Protein AF-A0AAW1S0Z0-F1 (afdb_monomer_lite)

Organism: NCBI:txid381761

Secondary structure (DSSP, 8-state):
-PPPHHHHHHHHHHHHTTT-HHHHHHHHHHTGGGGSS-SHHHHHHHHHHHHHHHHHHHHHHHHHHHHHHHSS-TT--S---GGGHHHHHTTGGGS-BPPEE-GGG-EE--HHHHHHHHHHHHHHH-S--SPPP-B-TTSSB-HHHHHHHHHHHTTTT--HHHHHHHHHHHHHHS-GGGBSS---

Foldseek 3Di:
DDDPPLLVVLLVQCVVCLPPLVSNVVSLVSNVVCCPPDDDSNVSSVVSVVSSVVVVVVVVVVVVVVVVVLQWFPLADPFFALVCQVVVVVPLVVAQFDWDADPPRDIEQDLLSLLLLLLNCCLPPNADPDDQDAADPVGDGDPHSNSNSVNNNVCHPPDNRVSSRVSRNSSRGGGCVRHPGDPD

InterPro domains:
  IPR000582 Acyl-CoA-binding protein, ACBP [PF00887] (84-169)
  IPR000582 Acyl-CoA-binding protein, ACBP [PS51228] (88-180)
  IPR014352 FERM/acyl-CoA-binding protein superfamily [G3DSA:1.20.80.10] (78-180)
  IPR035984 Acyl-CoA binding protein superfamily [SSF47027] (94-176)

Structure (mmCIF, N/CA/C/O backbone):
data_AF-A0AAW1S0Z0-F1
#
_entry.id   AF-A0AAW1S0Z0-F1
#
loop_
_atom_site.group_PDB
_atom_site.id
_atom_site.type_symbol
_atom_site.label_atom_id
_atom_site.label_alt_id
_atom_site.label_comp_id
_atom_site.label_asym_id
_atom_site.label_entity_id
_atom_site.label_seq_id
_atom_site.pdbx_PDB_ins_code
_atom_site.Cartn_x
_atom_site.Cartn_y
_atom_site.Cartn_z
_atom_site.occupancy
_atom_site.B_iso_or_equiv
_atom_site.auth_seq_id
_atom_site.auth_comp_id
_atom_site.auth_asym_id
_atom_site.auth_atom_id
_atom_site.pdbx_PDB_model_num
ATOM 1 N N . MET A 1 1 ? -41.381 -5.799 48.503 1.00 41.88 1 MET A N 1
ATOM 2 C CA . MET A 1 1 ? -39.917 -5.608 48.504 1.00 41.88 1 MET A CA 1
ATOM 3 C C . MET A 1 1 ? -39.630 -4.356 47.705 1.00 41.88 1 MET A C 1
ATOM 5 O O . MET A 1 1 ? -39.860 -4.351 46.504 1.00 41.88 1 MET A O 1
ATOM 9 N N . THR A 1 2 ? -39.272 -3.274 48.388 1.00 51.31 2 THR A N 1
ATOM 10 C CA . THR A 1 2 ? -38.865 -2.010 47.772 1.00 51.31 2 THR A CA 1
ATOM 11 C C . THR A 1 2 ? -37.535 -2.222 47.055 1.00 51.31 2 THR A C 1
ATOM 13 O O . THR A 1 2 ? -36.616 -2.831 47.601 1.00 51.31 2 THR A O 1
ATOM 16 N N . VAL A 1 3 ? -37.455 -1.794 45.798 1.00 54.59 3 VAL A N 1
ATOM 17 C CA . VAL A 1 3 ? -36.190 -1.782 45.057 1.00 54.59 3 VAL A CA 1
ATOM 18 C C . VAL A 1 3 ? -35.288 -0.741 45.736 1.00 54.59 3 VAL A C 1
ATOM 20 O O . VAL A 1 3 ? -35.793 0.343 46.025 1.00 54.59 3 VAL A O 1
ATOM 23 N N . PRO A 1 4 ? -34.005 -1.035 46.021 1.00 64.88 4 PRO A N 1
ATOM 24 C CA . PRO A 1 4 ? -33.095 -0.035 46.571 1.00 64.88 4 PRO A CA 1
ATOM 25 C C . PRO A 1 4 ? -33.030 1.172 45.628 1.00 64.88 4 PRO A C 1
ATOM 27 O O . PRO A 1 4 ? -32.874 0.992 44.418 1.00 64.88 4 PRO A O 1
ATOM 30 N N . GLU A 1 5 ? -33.163 2.380 46.171 1.00 68.69 5 GLU A N 1
ATOM 31 C CA . GLU A 1 5 ? -33.132 3.653 45.430 1.00 68.69 5 GLU A CA 1
ATOM 32 C C . GLU A 1 5 ? -31.852 3.772 44.576 1.00 68.69 5 GLU A C 1
ATOM 34 O O . GLU A 1 5 ? -31.900 4.154 43.405 1.00 68.69 5 GLU A O 1
ATOM 39 N N . ASP A 1 6 ? -30.741 3.242 45.100 1.00 74.31 6 ASP A N 1
ATOM 40 C CA . ASP A 1 6 ? -29.441 3.128 44.428 1.00 74.31 6 ASP A CA 1
ATOM 41 C C . ASP A 1 6 ? -29.486 2.302 43.131 1.00 74.31 6 ASP A C 1
ATOM 43 O O . ASP A 1 6 ? -28.798 2.604 42.153 1.00 74.31 6 ASP A O 1
ATOM 47 N N . ALA A 1 7 ? -30.323 1.260 43.079 1.00 76.12 7 ALA A N 1
ATOM 48 C CA . ALA A 1 7 ? -30.456 0.411 41.899 1.00 76.12 7 ALA A CA 1
ATOM 49 C C . ALA A 1 7 ? -31.250 1.104 40.780 1.00 76.12 7 ALA A C 1
ATOM 51 O O . ALA A 1 7 ? -30.985 0.873 39.599 1.00 76.12 7 ALA A O 1
ATOM 52 N N . GLN A 1 8 ? -32.216 1.955 41.139 1.00 78.69 8 GLN A N 1
ATOM 53 C CA . GLN A 1 8 ? -32.978 2.753 40.177 1.00 78.69 8 GLN A CA 1
ATOM 54 C C . GLN A 1 8 ? -32.136 3.908 39.627 1.00 78.69 8 GLN A C 1
ATOM 56 O O . GLN A 1 8 ? -32.133 4.122 38.414 1.00 78.69 8 GLN A O 1
ATOM 61 N N . ALA A 1 9 ? -31.364 4.582 40.484 1.00 81.69 9 ALA A N 1
ATOM 62 C CA . ALA A 1 9 ? -30.433 5.634 40.083 1.00 81.69 9 ALA A CA 1
ATOM 63 C C . ALA A 1 9 ? -29.353 5.113 39.114 1.00 81.69 9 ALA A C 1
ATOM 65 O O . ALA A 1 9 ? -29.101 5.724 38.076 1.00 81.69 9 ALA A O 1
ATOM 66 N N . ALA A 1 10 ? -28.783 3.933 39.387 1.00 80.50 10 ALA A N 1
ATOM 67 C CA . ALA A 1 10 ? -27.800 3.302 38.503 1.00 80.50 10 ALA A CA 1
ATOM 68 C C . ALA A 1 10 ? -28.378 2.961 37.116 1.00 80.50 10 ALA A C 1
ATOM 70 O O . ALA A 1 10 ? -27.729 3.167 36.089 1.00 80.50 10 ALA A O 1
ATOM 71 N N . VAL A 1 11 ? -29.622 2.476 37.063 1.00 82.31 11 VAL A N 1
ATOM 72 C CA . VAL A 1 11 ? -30.322 2.212 35.797 1.00 82.31 11 VAL A CA 1
ATOM 73 C C . VAL A 1 11 ? -30.646 3.511 35.050 1.00 82.31 11 VAL A C 1
ATOM 75 O O . VAL A 1 11 ? -30.524 3.541 33.827 1.00 82.31 11 VAL A O 1
ATOM 78 N N . ALA A 1 12 ? -31.027 4.581 35.752 1.00 84.38 12 ALA A N 1
ATOM 79 C CA . ALA A 1 12 ? -31.283 5.886 35.142 1.00 84.38 12 ALA A CA 1
ATOM 80 C C . ALA A 1 12 ? -30.019 6.462 34.479 1.00 84.38 12 ALA A C 1
ATOM 82 O O . ALA A 1 12 ? -30.081 6.868 33.319 1.00 84.38 12 ALA A O 1
ATOM 83 N N . GLY A 1 13 ? -28.861 6.377 35.146 1.00 82.62 13 GLY A N 1
ATOM 84 C CA . GLY A 1 13 ? -27.578 6.816 34.582 1.00 82.62 13 GLY A CA 1
ATOM 85 C C . GLY A 1 13 ? -27.173 6.055 33.311 1.00 82.62 13 GLY A C 1
ATOM 86 O O . GLY A 1 13 ? -26.652 6.645 32.368 1.00 82.62 13 GLY A O 1
ATOM 87 N N . ILE A 1 14 ? -27.485 4.756 33.224 1.00 84.94 14 ILE A N 1
ATOM 88 C CA . ILE A 1 14 ? -27.288 3.958 32.000 1.00 84.94 14 ILE A CA 1
ATOM 89 C C . ILE A 1 14 ? -28.170 4.457 30.841 1.00 84.94 14 ILE A C 1
ATOM 91 O O . ILE A 1 14 ? -27.746 4.448 29.683 1.00 84.94 14 ILE A O 1
ATOM 95 N N . VAL A 1 15 ? -29.418 4.836 31.132 1.00 83.75 15 VAL A N 1
ATOM 96 C CA . VAL A 1 15 ? -30.370 5.326 30.122 1.00 83.75 15 VAL A CA 1
ATOM 97 C C . VAL A 1 15 ? -29.962 6.712 29.619 1.00 83.75 15 VAL A C 1
ATOM 99 O O . VAL A 1 15 ? -30.027 6.967 28.415 1.00 83.75 15 VAL A O 1
ATOM 102 N N . GLU A 1 16 ? -29.488 7.577 30.513 1.00 84.75 16 GLU A N 1
ATOM 103 C CA . GLU A 1 16 ? -29.012 8.922 30.182 1.00 84.75 16 GLU A CA 1
ATOM 104 C C . GLU A 1 16 ? -27.736 8.887 29.326 1.00 84.75 16 GLU A C 1
ATOM 106 O O . GLU A 1 16 ? -27.661 9.547 28.292 1.00 84.75 16 GLU A O 1
ATOM 111 N N . ALA A 1 17 ? -26.788 8.009 29.661 1.00 83.56 17 ALA A N 1
ATOM 112 C CA . ALA A 1 17 ? -25.536 7.829 28.924 1.00 83.56 17 ALA A CA 1
ATOM 113 C C . ALA A 1 17 ? -25.687 7.085 27.579 1.00 83.56 17 ALA A C 1
ATOM 115 O O . ALA A 1 17 ? -24.709 6.757 26.914 1.00 83.56 17 ALA A O 1
ATOM 116 N N . SER A 1 18 ? -26.909 6.757 27.153 1.00 72.00 18 SER A N 1
ATOM 117 C CA . SER A 1 18 ? -27.140 5.688 26.175 1.00 72.00 18 SER A CA 1
ATOM 118 C C . SER A 1 18 ? -26.644 5.942 24.741 1.00 72.00 18 SER A C 1
ATOM 120 O O . SER A 1 18 ? -26.695 5.006 23.936 1.00 72.00 18 SER A O 1
ATOM 122 N N . ASN A 1 19 ? -26.182 7.151 24.413 1.00 74.44 19 ASN A N 1
ATOM 123 C CA . ASN A 1 19 ? -25.731 7.538 23.070 1.00 74.44 19 ASN A CA 1
ATOM 124 C C . ASN A 1 19 ? -24.227 7.825 22.967 1.00 74.44 19 ASN A C 1
ATOM 126 O O . ASN A 1 19 ? -23.736 7.983 21.853 1.00 74.44 19 ASN A O 1
ATOM 130 N N . ASP A 1 20 ? -23.509 7.873 24.086 1.00 85.94 20 ASP A N 1
ATOM 131 C CA . ASP A 1 20 ? -22.077 8.151 24.113 1.00 85.94 20 ASP A CA 1
ATOM 132 C C . ASP A 1 20 ? -21.322 6.947 24.696 1.00 85.94 20 ASP A C 1
ATOM 134 O O . ASP A 1 20 ? -21.676 6.403 25.741 1.00 85.94 20 ASP A O 1
ATOM 138 N N . THR A 1 21 ? -20.323 6.450 23.966 1.00 87.62 21 THR A N 1
ATOM 139 C CA . THR A 1 21 ? -19.682 5.163 24.274 1.00 87.62 21 THR A CA 1
ATOM 140 C C . THR A 1 21 ? -18.815 5.214 25.526 1.00 87.62 21 THR A C 1
ATOM 142 O O . THR A 1 21 ? -18.687 4.192 26.210 1.00 87.62 21 THR A O 1
ATOM 145 N N . GLU A 1 22 ? -18.254 6.377 25.852 1.00 87.06 22 GLU A N 1
ATOM 146 C CA . GLU A 1 22 ? -17.416 6.584 27.034 1.00 87.06 22 GLU A CA 1
ATOM 147 C C . GLU A 1 22 ? -18.263 6.695 28.304 1.00 87.06 22 GLU A C 1
ATOM 149 O O . GLU A 1 22 ? -18.053 5.944 29.262 1.00 87.06 22 GLU A O 1
ATOM 154 N N . THR A 1 23 ? -19.283 7.551 28.292 1.00 88.19 23 THR A N 1
ATOM 155 C CA . THR A 1 23 ? -20.223 7.713 29.408 1.00 88.19 23 THR A CA 1
ATOM 156 C C . THR A 1 23 ? -21.040 6.443 29.649 1.00 88.19 23 THR A C 1
ATOM 158 O O . THR A 1 23 ? -21.240 6.063 30.804 1.00 88.19 23 THR A O 1
ATOM 161 N N . LEU A 1 24 ? -21.440 5.711 28.597 1.00 88.06 24 LEU A N 1
ATOM 162 C CA . LEU A 1 24 ? -22.143 4.432 28.739 1.00 88.06 24 LEU A CA 1
ATOM 163 C C . LEU A 1 24 ? -21.248 3.361 29.371 1.00 88.06 24 LEU A C 1
ATOM 165 O O . LEU A 1 24 ? -21.722 2.567 30.182 1.00 88.06 24 LEU A O 1
ATOM 169 N N . ALA A 1 25 ? -19.958 3.328 29.023 1.00 90.06 25 ALA A N 1
ATOM 170 C CA . ALA A 1 25 ? -19.005 2.417 29.652 1.00 90.06 25 ALA A CA 1
ATOM 171 C C . ALA A 1 25 ? -18.819 2.739 31.142 1.00 90.06 25 ALA A C 1
ATOM 173 O O . ALA A 1 25 ? -18.896 1.829 31.966 1.00 90.06 25 ALA A O 1
ATOM 174 N N . ALA A 1 26 ? -18.658 4.018 31.493 1.00 88.81 26 ALA A N 1
ATOM 175 C CA . ALA A 1 26 ? -18.537 4.455 32.883 1.00 88.81 26 ALA A CA 1
ATOM 176 C C . ALA A 1 26 ? -19.800 4.137 33.709 1.00 88.81 26 ALA A C 1
ATOM 178 O O . ALA A 1 26 ? -19.696 3.614 34.818 1.00 88.81 26 ALA A O 1
ATOM 179 N N . ALA A 1 27 ? -20.992 4.372 33.150 1.00 88.56 27 ALA A N 1
ATOM 180 C CA . ALA A 1 27 ? -22.265 4.053 33.798 1.00 88.56 27 ALA A CA 1
ATOM 181 C C . ALA A 1 27 ? -22.464 2.538 34.003 1.00 88.56 27 ALA A C 1
ATOM 183 O O . ALA A 1 27 ? -22.986 2.114 35.033 1.00 88.56 27 ALA A O 1
ATOM 184 N N . ILE A 1 28 ? -22.020 1.704 33.054 1.00 88.94 28 ILE A N 1
ATOM 185 C CA . ILE A 1 28 ? -22.067 0.236 33.175 1.00 88.94 28 ILE A CA 1
ATOM 186 C C . ILE A 1 28 ? -21.124 -0.271 34.272 1.00 88.94 28 ILE A C 1
ATOM 188 O O . ILE A 1 28 ? -21.500 -1.187 35.005 1.00 88.94 28 ILE A O 1
ATOM 192 N N . GLU A 1 29 ? -19.926 0.302 34.394 1.00 89.50 29 GLU A N 1
ATOM 193 C CA . GLU A 1 29 ? -18.977 -0.052 35.458 1.00 89.50 29 GLU A CA 1
ATOM 194 C C . GLU A 1 29 ? -19.509 0.351 36.838 1.00 89.50 29 GLU A C 1
ATOM 196 O O . GLU A 1 29 ? -19.532 -0.472 37.759 1.00 89.50 29 GLU A O 1
ATOM 201 N N . ALA A 1 30 ? -20.044 1.570 36.962 1.00 86.88 30 ALA A N 1
ATOM 202 C CA . ALA A 1 30 ? -20.684 2.047 38.188 1.00 86.88 30 ALA A CA 1
ATOM 203 C C . ALA A 1 30 ? -21.887 1.178 38.602 1.00 86.88 30 ALA A C 1
ATOM 205 O O . ALA A 1 30 ? -22.140 0.991 39.788 1.00 86.88 30 ALA A O 1
ATOM 206 N N . ALA A 1 31 ? -22.602 0.599 37.633 1.00 87.19 31 ALA A N 1
ATOM 207 C CA . ALA A 1 31 ? -23.766 -0.258 37.847 1.00 87.19 31 ALA A CA 1
ATOM 208 C C . ALA A 1 31 ? -23.444 -1.767 37.932 1.00 87.19 31 ALA A C 1
ATOM 210 O O . ALA A 1 31 ? -24.362 -2.590 37.985 1.00 87.19 31 ALA A O 1
ATOM 211 N N . SER A 1 32 ? -22.166 -2.161 37.948 1.00 87.12 32 SER A N 1
ATOM 212 C CA . SER A 1 32 ? -21.730 -3.570 37.959 1.00 87.12 32 SER A CA 1
ATOM 213 C C . SER A 1 32 ? -22.277 -4.383 39.142 1.00 87.12 32 SER A C 1
ATOM 215 O O . SER A 1 32 ? -22.542 -5.579 39.001 1.00 87.12 32 SER A O 1
ATOM 217 N N . PHE A 1 33 ? -22.550 -3.734 40.278 1.00 85.38 33 PHE A N 1
ATOM 218 C CA . PHE A 1 33 ? -23.166 -4.354 41.456 1.00 85.38 33 PHE A CA 1
ATOM 219 C C . PHE A 1 33 ? -24.552 -4.972 41.172 1.00 85.38 33 PHE A C 1
ATOM 221 O O . PHE A 1 33 ? -24.962 -5.908 41.863 1.00 85.38 33 PHE A O 1
ATOM 228 N N . LEU A 1 34 ? -25.254 -4.523 40.119 1.00 84.69 34 LEU A N 1
ATOM 229 C CA . LEU A 1 34 ? -26.549 -5.076 39.704 1.00 84.69 34 LEU A CA 1
ATOM 230 C C . LEU A 1 34 ? -26.458 -6.522 39.176 1.00 84.69 34 LEU A C 1
ATOM 232 O O . LEU A 1 34 ? -27.488 -7.181 39.010 1.00 84.69 34 LEU A O 1
ATOM 236 N N . ASP A 1 35 ? -25.257 -7.057 38.926 1.00 82.69 35 ASP A N 1
ATOM 237 C CA . ASP A 1 35 ? -25.077 -8.462 38.533 1.00 82.69 35 ASP A CA 1
ATOM 238 C C . ASP A 1 35 ? -25.463 -9.445 39.647 1.00 82.69 35 ASP A C 1
ATOM 240 O O . ASP A 1 35 ? -25.926 -10.554 39.349 1.00 82.69 35 ASP A O 1
ATOM 244 N N . ALA A 1 36 ? -25.304 -9.026 40.906 1.00 84.19 36 ALA A N 1
ATOM 245 C CA . ALA A 1 36 ? -25.640 -9.815 42.087 1.00 84.19 36 ALA A CA 1
ATOM 246 C C . ALA A 1 36 ? -27.134 -9.754 42.445 1.00 84.19 36 ALA A C 1
ATOM 248 O O . ALA A 1 36 ? -27.610 -10.596 43.203 1.00 84.19 36 ALA A O 1
ATOM 249 N N . THR A 1 37 ? -27.892 -8.801 41.889 1.00 78.81 37 THR A N 1
ATOM 250 C CA . THR A 1 37 ? -29.328 -8.635 42.158 1.00 78.81 37 THR A CA 1
ATOM 251 C C . THR A 1 37 ? -30.180 -9.329 41.088 1.00 78.81 37 THR A C 1
ATOM 253 O O . THR A 1 37 ? -30.188 -8.892 39.934 1.00 78.81 37 THR A O 1
ATOM 256 N N . PRO A 1 38 ? -30.925 -10.402 41.409 1.00 75.62 38 PRO A N 1
ATOM 257 C CA . PRO A 1 38 ? -31.866 -11.005 40.470 1.00 75.62 38 PRO A CA 1
ATOM 258 C C . PRO A 1 38 ? -33.005 -10.033 40.136 1.00 75.62 38 PRO A C 1
ATOM 260 O O . PRO A 1 38 ? -33.539 -9.376 41.025 1.00 75.62 38 PRO A O 1
ATOM 263 N N . GLY A 1 39 ? -33.405 -9.965 38.864 1.00 83.00 39 GLY A N 1
ATOM 264 C CA . GLY A 1 39 ? -34.573 -9.193 38.433 1.00 83.00 39 GLY A CA 1
ATOM 265 C C . GLY A 1 39 ? -34.316 -8.271 37.243 1.00 83.00 39 GLY A C 1
ATOM 266 O O . GLY A 1 39 ? -33.347 -8.424 36.496 1.00 83.00 39 GLY A O 1
ATOM 267 N N . GLU A 1 40 ? -35.222 -7.314 37.062 1.00 85.25 40 GLU A N 1
ATOM 268 C CA . GLU A 1 40 ? -35.289 -6.431 35.894 1.00 85.25 40 GLU A CA 1
ATOM 269 C C . GLU A 1 40 ? -34.051 -5.528 35.747 1.00 85.25 40 GLU A C 1
ATOM 271 O O . GLU A 1 40 ? -33.553 -5.326 34.640 1.00 85.25 40 GLU A O 1
ATOM 276 N N . ASN A 1 41 ? -33.472 -5.058 36.856 1.00 83.56 41 ASN A N 1
ATOM 277 C CA . ASN A 1 41 ? -32.283 -4.195 36.840 1.00 83.56 41 ASN A CA 1
ATOM 278 C C . ASN A 1 41 ? -31.052 -4.900 36.242 1.00 83.56 41 ASN A C 1
ATOM 280 O O . ASN A 1 41 ? -30.312 -4.310 35.456 1.00 83.56 41 ASN A O 1
ATOM 284 N N . ARG A 1 42 ? -30.881 -6.201 36.515 1.00 86.38 42 ARG A N 1
ATOM 285 C CA . ARG A 1 42 ? -29.831 -7.025 35.896 1.00 86.38 42 ARG A CA 1
ATOM 286 C C . ARG A 1 42 ? -30.048 -7.192 34.397 1.00 86.38 42 ARG A C 1
ATOM 288 O O . ARG A 1 42 ? -29.088 -7.198 33.626 1.00 86.38 42 ARG A O 1
ATOM 295 N N . GLN A 1 43 ? -31.301 -7.336 33.965 1.00 87.25 43 GLN A N 1
ATOM 296 C CA . GLN A 1 43 ? -31.626 -7.396 32.539 1.00 87.25 43 GLN A CA 1
ATOM 297 C C . GLN A 1 43 ? -31.293 -6.066 31.849 1.00 87.25 43 GLN A C 1
ATOM 299 O O . GLN A 1 43 ? -30.694 -6.087 30.774 1.00 87.25 43 GLN A O 1
ATOM 304 N N . LYS A 1 44 ? -31.570 -4.926 32.497 1.00 87.38 44 LYS A N 1
ATOM 305 C CA . LYS A 1 44 ? -31.207 -3.586 32.002 1.00 87.38 44 LYS A CA 1
ATOM 306 C C . LYS A 1 44 ? -29.688 -3.397 31.893 1.00 87.38 44 LYS A C 1
ATOM 308 O O . LYS A 1 44 ? -29.222 -2.956 30.845 1.00 87.38 44 LYS A O 1
ATOM 313 N N . LEU A 1 45 ? -28.903 -3.839 32.883 1.00 86.75 45 LEU A N 1
ATOM 314 C CA . LEU A 1 45 ? -27.431 -3.834 32.803 1.00 86.75 45 LEU A CA 1
ATOM 315 C C . LEU A 1 45 ? -26.907 -4.697 31.639 1.00 86.75 45 LEU A C 1
ATOM 317 O O . LEU A 1 45 ? -26.021 -4.286 30.887 1.00 86.75 45 LEU A O 1
ATOM 321 N N . ARG A 1 46 ? -27.464 -5.900 31.445 1.00 89.69 46 ARG A N 1
ATOM 322 C CA . ARG A 1 46 ? -27.085 -6.790 30.330 1.00 89.69 46 ARG A CA 1
ATOM 323 C C . ARG A 1 46 ? -27.440 -6.201 28.965 1.00 89.69 46 ARG A C 1
ATOM 325 O O . ARG A 1 46 ? -26.638 -6.292 28.031 1.00 89.69 46 ARG A O 1
ATOM 332 N N . ALA A 1 47 ? -28.614 -5.583 28.848 1.00 90.50 47 ALA A N 1
ATOM 333 C CA . ALA A 1 47 ? -29.026 -4.873 27.643 1.00 90.50 47 ALA A CA 1
ATOM 334 C C . ALA A 1 47 ? -28.076 -3.702 27.345 1.00 90.50 47 ALA A C 1
ATOM 336 O O . ALA A 1 47 ? -27.635 -3.550 26.206 1.00 90.50 47 ALA A O 1
ATOM 337 N N . ALA A 1 48 ? -27.669 -2.949 28.371 1.00 89.62 48 ALA A N 1
ATOM 338 C CA . ALA A 1 48 ? -26.701 -1.864 28.249 1.00 89.62 48 ALA A CA 1
ATOM 339 C C . ALA A 1 48 ? -25.322 -2.346 27.780 1.00 89.62 48 ALA A C 1
ATOM 341 O O . ALA A 1 48 ? -24.781 -1.801 26.822 1.00 89.62 48 ALA A O 1
ATOM 342 N N . ARG A 1 49 ? -24.784 -3.428 28.364 1.00 91.62 49 ARG A N 1
ATOM 343 C CA . ARG A 1 49 ? -23.534 -4.069 27.903 1.00 91.62 49 ARG A CA 1
ATOM 344 C C . ARG A 1 49 ? -23.616 -4.514 26.442 1.00 91.62 49 ARG A C 1
ATOM 346 O O . ARG A 1 49 ? -22.670 -4.330 25.679 1.00 91.62 49 ARG A O 1
ATOM 353 N N . THR A 1 50 ? -24.759 -5.067 26.037 1.00 92.44 50 THR A N 1
ATOM 354 C CA . THR A 1 50 ? -25.004 -5.470 24.643 1.00 92.44 50 THR A CA 1
ATOM 355 C C . THR A 1 50 ? -25.035 -4.256 23.713 1.00 92.44 50 THR A C 1
ATOM 357 O O . THR A 1 50 ? -24.401 -4.282 22.657 1.00 92.44 50 THR A O 1
ATOM 360 N N . LYS A 1 51 ? -25.702 -3.169 24.124 1.00 90.75 51 LYS A N 1
ATOM 361 C CA . LYS A 1 51 ? -25.730 -1.898 23.390 1.00 90.75 51 LYS A CA 1
ATOM 362 C C . LYS A 1 51 ? -24.326 -1.303 23.258 1.00 90.75 51 LYS A C 1
ATOM 364 O O . LYS A 1 51 ? -23.933 -0.981 22.144 1.00 90.75 51 LYS A O 1
ATOM 369 N N . LEU A 1 52 ? -23.543 -1.250 24.338 1.00 91.31 52 LEU A N 1
ATOM 370 C CA . LEU A 1 52 ? -22.155 -0.775 24.315 1.00 91.31 52 LEU A CA 1
ATOM 371 C C . LEU A 1 52 ? -21.295 -1.590 23.344 1.00 91.31 52 LEU A C 1
ATOM 373 O O . LEU A 1 52 ? -20.552 -1.020 22.550 1.00 91.31 52 LEU A O 1
ATOM 377 N N . ARG A 1 53 ? -21.413 -2.925 23.365 1.00 92.56 53 ARG A N 1
ATOM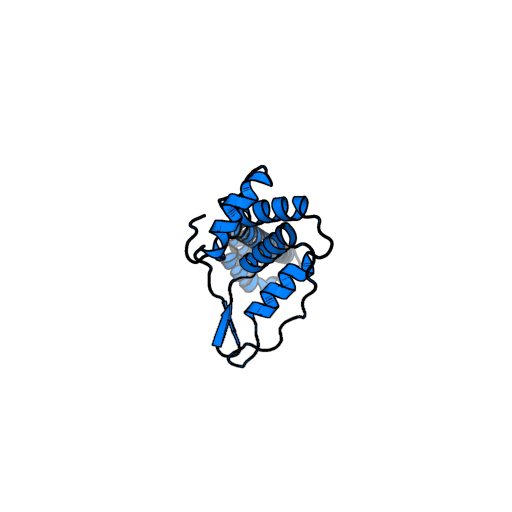 378 C CA . ARG A 1 53 ? -20.696 -3.794 22.421 1.00 92.56 53 ARG A CA 1
ATOM 379 C C . ARG A 1 53 ? -21.091 -3.500 20.972 1.00 92.56 53 ARG A C 1
ATOM 381 O O . ARG A 1 53 ? -20.214 -3.475 20.114 1.00 92.56 53 ARG A O 1
ATOM 388 N N . LYS A 1 54 ? -22.380 -3.276 20.700 1.00 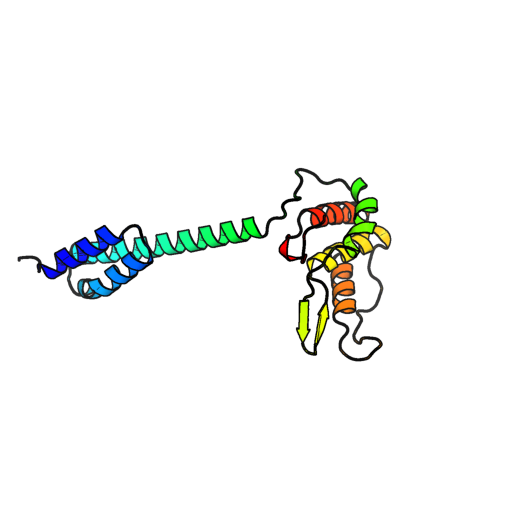93.12 54 LYS A N 1
ATOM 389 C CA . LYS A 1 54 ? -22.876 -2.932 19.361 1.00 93.12 54 LYS A CA 1
ATOM 390 C C . LYS A 1 54 ? -22.366 -1.563 18.905 1.00 93.12 54 LYS A C 1
ATOM 392 O O . LYS A 1 54 ? -21.828 -1.476 17.811 1.00 93.12 54 LYS A O 1
ATOM 397 N N . LEU A 1 55 ? -22.448 -0.540 19.756 1.00 90.81 55 LEU A N 1
ATOM 398 C CA . LEU A 1 55 ? -21.945 0.805 19.458 1.00 90.81 55 LEU A CA 1
ATOM 399 C C . LEU A 1 55 ? -20.435 0.802 19.199 1.00 90.81 55 LEU A C 1
ATOM 401 O O . LEU A 1 55 ? -19.997 1.324 18.183 1.00 90.81 55 LEU A 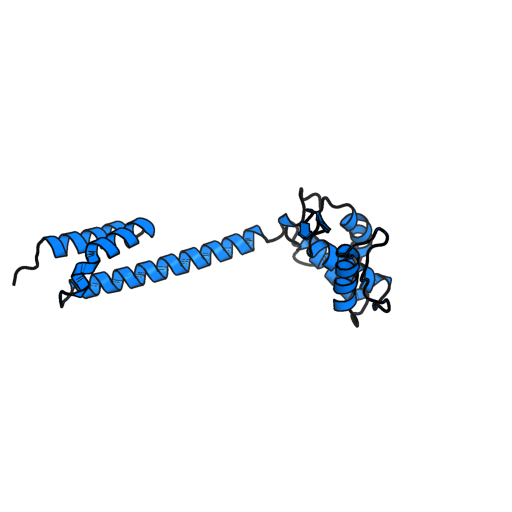O 1
ATOM 405 N N . LYS A 1 56 ? -19.643 0.122 20.039 1.00 91.38 56 LYS A N 1
ATOM 406 C CA . LYS A 1 56 ? -18.198 -0.037 19.807 1.00 91.38 56 LYS A CA 1
ATOM 407 C C . LYS A 1 56 ? -17.901 -0.797 18.512 1.00 91.38 56 LYS A C 1
ATOM 409 O O . LYS A 1 56 ? -16.971 -0.443 17.795 1.00 91.38 56 LYS A O 1
ATOM 414 N N . ALA A 1 57 ? -18.684 -1.827 18.181 1.00 91.75 57 ALA A N 1
ATOM 415 C CA . ALA A 1 57 ? -18.540 -2.536 16.910 1.00 91.75 57 ALA A CA 1
ATOM 416 C C . ALA A 1 57 ? -18.886 -1.640 15.705 1.00 91.75 57 ALA A C 1
ATOM 418 O O . ALA A 1 57 ? -18.181 -1.676 14.700 1.00 91.75 57 ALA A O 1
ATOM 419 N N . GLU A 1 58 ? -19.925 -0.809 15.810 1.00 90.38 58 GLU A N 1
ATOM 420 C CA . GLU A 1 58 ? -20.302 0.179 14.794 1.00 90.38 58 GLU A CA 1
ATOM 421 C C . GLU A 1 58 ? -19.258 1.295 14.650 1.00 90.38 58 GLU A C 1
ATOM 423 O O . GLU A 1 58 ? -18.960 1.693 13.529 1.00 90.38 58 GLU A O 1
ATOM 428 N N . GLU A 1 59 ? -18.657 1.778 15.740 1.00 88.38 59 GLU A N 1
ATOM 429 C CA . GLU A 1 59 ? -17.546 2.738 15.708 1.00 88.38 59 GLU A CA 1
ATOM 430 C C . GLU A 1 59 ? -16.302 2.145 15.049 1.00 88.38 59 GLU A C 1
ATOM 432 O O . GLU A 1 59 ? -15.695 2.789 14.196 1.00 88.38 59 GLU A O 1
ATOM 437 N N . VAL A 1 60 ? -15.942 0.902 15.386 1.00 89.25 60 VAL A N 1
ATOM 438 C CA . VAL A 1 60 ? -14.843 0.182 14.726 1.00 89.25 60 VAL A CA 1
ATOM 439 C C . VAL A 1 60 ? -15.136 0.012 13.236 1.00 89.25 60 VAL A C 1
ATOM 441 O O . VAL A 1 60 ? -14.263 0.284 12.413 1.00 89.25 60 VAL A O 1
ATOM 444 N N . ALA A 1 61 ? -16.365 -0.365 12.872 1.00 87.38 61 ALA A N 1
ATOM 445 C CA . ALA A 1 61 ? -16.779 -0.489 11.479 1.00 87.38 61 ALA A CA 1
ATOM 446 C C . ALA A 1 61 ? -16.732 0.861 10.744 1.00 87.38 61 ALA A C 1
ATOM 448 O O . ALA A 1 61 ? -16.165 0.939 9.657 1.00 87.38 61 ALA A O 1
ATOM 449 N N . LYS A 1 62 ? -17.248 1.942 11.343 1.00 86.56 62 LYS A N 1
ATOM 450 C CA . LYS A 1 62 ? -17.182 3.303 10.787 1.00 86.56 62 LYS A CA 1
ATOM 451 C C . LYS A 1 62 ? -15.742 3.777 10.632 1.00 86.56 62 LYS A C 1
ATOM 453 O O . LYS A 1 62 ? -15.397 4.304 9.582 1.00 86.56 62 LYS A O 1
ATOM 458 N N . LYS A 1 63 ? -14.884 3.548 11.628 1.00 82.88 63 LYS A N 1
ATOM 459 C CA . LYS A 1 63 ? -13.461 3.904 11.577 1.00 82.88 63 LYS A CA 1
ATOM 460 C C . LYS A 1 63 ? -12.728 3.128 10.485 1.00 82.88 63 LYS A C 1
ATOM 462 O O . LYS A 1 63 ? -11.935 3.723 9.764 1.00 82.88 63 LYS A O 1
ATOM 467 N N . ALA A 1 64 ? -13.022 1.839 10.316 1.00 79.12 64 ALA A N 1
ATOM 468 C CA . ALA A 1 64 ? -12.492 1.038 9.214 1.00 79.12 64 ALA A CA 1
ATOM 469 C C . ALA A 1 64 ? -12.975 1.555 7.846 1.00 79.12 64 ALA A C 1
ATOM 471 O O . ALA A 1 64 ? -12.181 1.672 6.916 1.00 79.12 64 ALA A O 1
ATOM 472 N N . LEU A 1 65 ? -14.251 1.936 7.737 1.00 78.19 65 LEU A N 1
ATOM 473 C CA . LEU A 1 65 ? -14.831 2.479 6.507 1.00 78.19 65 LEU A CA 1
ATOM 474 C C . LEU A 1 65 ? -14.221 3.845 6.152 1.00 78.19 65 LEU A C 1
ATOM 476 O O . LEU A 1 65 ? -13.801 4.057 5.016 1.00 78.19 65 LEU A O 1
ATOM 480 N N . MET A 1 66 ? -14.076 4.737 7.135 1.00 72.25 66 MET A N 1
ATOM 481 C CA . MET A 1 66 ? -13.403 6.029 6.972 1.00 72.25 66 MET A CA 1
ATOM 482 C C . MET A 1 66 ? -11.922 5.863 6.626 1.00 72.25 66 MET A C 1
ATOM 484 O O . MET A 1 66 ? -11.439 6.563 5.743 1.00 72.25 66 MET A O 1
ATOM 488 N N . ALA A 1 67 ? -11.214 4.914 7.248 1.00 68.38 67 ALA A N 1
ATOM 489 C CA . ALA A 1 67 ? -9.831 4.599 6.892 1.00 68.38 67 ALA A CA 1
ATOM 490 C C . ALA A 1 67 ? -9.719 4.101 5.440 1.00 68.38 67 ALA A C 1
ATOM 492 O O . ALA A 1 67 ? -8.868 4.580 4.696 1.00 68.38 67 ALA A O 1
ATOM 493 N N . SER A 1 68 ? -10.626 3.220 4.999 1.00 67.44 68 SER A N 1
ATOM 494 C CA . SER A 1 68 ? -10.652 2.737 3.610 1.00 67.44 68 SER A CA 1
ATOM 495 C C . SER A 1 68 ? -10.975 3.839 2.593 1.00 67.44 68 SER A C 1
ATOM 497 O O . SER A 1 68 ? -10.435 3.840 1.491 1.00 67.44 68 SER A O 1
ATOM 499 N N . SER A 1 69 ? -11.820 4.807 2.965 1.00 65.94 69 SER A N 1
ATOM 500 C CA . SER A 1 69 ? -12.141 5.962 2.125 1.00 65.94 69 SER A CA 1
ATOM 501 C C . SER A 1 69 ? -11.013 6.991 2.092 1.00 65.94 69 SER A C 1
ATOM 503 O O . SER A 1 69 ? -10.823 7.624 1.061 1.00 65.94 69 SER A O 1
ATOM 505 N N . ALA A 1 70 ? -10.286 7.179 3.196 1.00 67.69 70 ALA A N 1
ATOM 506 C CA . ALA A 1 70 ? -9.154 8.102 3.275 1.00 67.69 70 ALA A CA 1
ATOM 507 C C . ALA A 1 70 ? -7.932 7.592 2.496 1.00 67.69 70 ALA A C 1
ATOM 509 O O . ALA A 1 70 ? -7.144 8.385 1.988 1.00 67.69 70 ALA A O 1
ATOM 510 N N . ASP A 1 71 ? -7.794 6.270 2.375 1.00 74.62 71 ASP A N 1
ATOM 511 C CA . ASP A 1 71 ? -6.768 5.634 1.548 1.00 74.62 71 ASP A CA 1
ATOM 512 C C . ASP A 1 71 ? -7.150 5.573 0.060 1.00 74.62 71 ASP A C 1
ATOM 514 O O . ASP A 1 71 ? -6.299 5.300 -0.784 1.00 74.62 71 ASP A O 1
ATOM 518 N N . ARG A 1 72 ? -8.412 5.836 -0.293 1.00 81.06 72 ARG A N 1
ATOM 519 C CA . ARG A 1 72 ? -8.876 5.765 -1.677 1.00 81.06 72 ARG A CA 1
ATOM 520 C C . ARG A 1 72 ? -8.352 6.965 -2.473 1.00 81.06 72 ARG A C 1
ATOM 522 O O . ARG A 1 72 ? -8.545 8.111 -2.079 1.00 81.06 72 ARG A O 1
ATOM 529 N N . SER A 1 73 ? -7.687 6.700 -3.598 1.00 86.50 73 SER A N 1
ATOM 530 C CA . SER A 1 73 ? -7.122 7.754 -4.447 1.00 86.50 73 SER A CA 1
ATOM 531 C C . SER A 1 73 ? -8.195 8.722 -4.970 1.00 86.50 73 SER A C 1
ATOM 533 O O . SER A 1 73 ? -9.252 8.265 -5.418 1.00 86.50 73 SER A O 1
ATOM 535 N N . PRO A 1 74 ? -7.936 10.045 -4.977 1.00 87.69 74 PRO A N 1
ATOM 536 C CA . PRO A 1 74 ? -8.836 11.021 -5.591 1.00 87.69 74 PRO A CA 1
ATOM 537 C C . PRO A 1 74 ? -8.873 10.909 -7.124 1.00 87.69 74 PRO A C 1
ATOM 539 O O . PRO A 1 74 ? -9.783 11.438 -7.752 1.00 87.69 74 PRO A O 1
ATOM 542 N N . HIS A 1 75 ? -7.909 10.206 -7.727 1.00 90.25 75 HIS A N 1
ATOM 543 C CA . HIS A 1 75 ? -7.748 10.105 -9.180 1.00 90.25 75 HIS A CA 1
ATOM 544 C C . HIS A 1 75 ? -8.401 8.866 -9.803 1.00 90.25 75 HIS A C 1
ATOM 546 O O . HIS A 1 75 ? -8.133 8.539 -10.959 1.00 90.25 75 HIS A O 1
ATOM 552 N N . ILE A 1 76 ? -9.234 8.145 -9.050 1.00 92.00 76 ILE A N 1
ATOM 553 C CA . ILE A 1 76 ? -9.929 6.953 -9.548 1.00 92.00 76 ILE A CA 1
ATOM 554 C C . ILE A 1 76 ? -10.846 7.326 -10.709 1.00 92.00 76 ILE A C 1
ATOM 556 O O . ILE A 1 76 ? -11.578 8.312 -10.652 1.00 92.00 76 ILE A O 1
ATOM 560 N N . LYS A 1 77 ? -10.827 6.497 -11.753 1.00 92.06 77 LYS A N 1
ATOM 561 C CA . LYS A 1 77 ? -11.653 6.660 -12.948 1.00 92.06 77 LYS A CA 1
ATOM 562 C C . LYS A 1 77 ? -12.647 5.509 -13.046 1.00 92.06 77 LYS A C 1
ATOM 564 O O . LYS A 1 77 ? -12.386 4.414 -12.560 1.00 92.06 77 LYS A O 1
ATOM 569 N N . GLU A 1 78 ?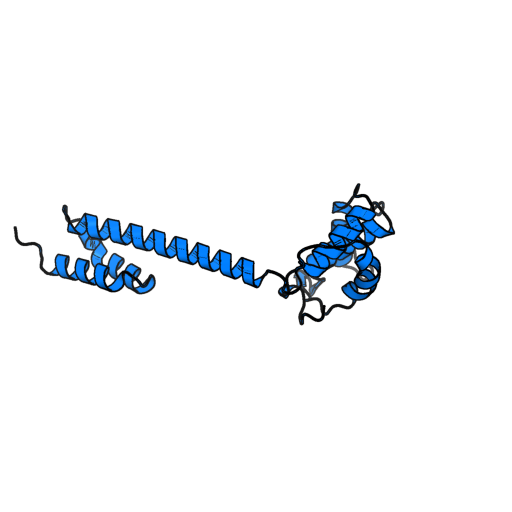 -13.771 5.744 -13.717 1.00 90.25 78 GLU A N 1
ATOM 570 C CA . GLU A 1 78 ? -14.760 4.692 -14.000 1.00 90.25 78 GLU A CA 1
ATOM 571 C C . GLU A 1 78 ? -14.208 3.612 -14.943 1.00 90.25 78 GLU A C 1
ATOM 573 O O . GLU A 1 78 ? -14.627 2.458 -14.892 1.00 90.25 78 GLU A O 1
ATOM 578 N N . SER A 1 79 ? -13.259 3.981 -15.807 1.00 93.62 79 SER A N 1
ATOM 579 C CA . SER A 1 79 ? -12.588 3.063 -16.724 1.00 93.62 79 SER A CA 1
ATOM 580 C C . SER A 1 79 ? -11.144 3.486 -16.999 1.00 93.62 79 SER A C 1
ATOM 582 O O . SER A 1 79 ? -10.769 4.650 -16.833 1.00 93.62 79 SER A O 1
ATOM 584 N N . TYR A 1 80 ? -10.333 2.517 -17.426 1.00 94.69 80 TYR A N 1
ATOM 585 C CA . TYR A 1 80 ? -8.903 2.669 -17.689 1.00 94.69 80 TYR A CA 1
ATOM 586 C C . TYR A 1 80 ? -8.571 2.182 -19.099 1.00 94.69 80 TYR A C 1
ATOM 588 O O . TYR A 1 80 ? -9.117 1.175 -19.552 1.00 94.69 80 TYR A O 1
ATOM 596 N N . SER A 1 81 ? -7.648 2.864 -19.781 1.00 93.56 81 SER A N 1
ATOM 597 C CA . SER A 1 81 ? -7.214 2.506 -21.134 1.00 93.56 81 SER A CA 1
ATOM 598 C C . SER A 1 81 ? -5.714 2.255 -21.183 1.00 93.56 81 SER A C 1
ATOM 600 O O . SER A 1 81 ? -4.927 3.059 -20.695 1.00 93.56 81 SER A O 1
ATOM 602 N N . ALA A 1 82 ? -5.299 1.175 -21.850 1.00 94.62 82 ALA A N 1
ATOM 603 C CA . ALA A 1 82 ? -3.884 0.885 -22.082 1.00 94.62 82 ALA A CA 1
ATOM 604 C C . ALA A 1 82 ? -3.177 1.946 -22.952 1.00 94.62 82 ALA A C 1
ATOM 606 O O . ALA A 1 82 ? -1.950 1.959 -22.985 1.00 94.62 82 ALA A O 1
ATOM 607 N N . ALA A 1 83 ? -3.922 2.824 -23.636 1.00 95.06 83 ALA A N 1
ATOM 608 C CA . ALA A 1 83 ? -3.366 3.936 -24.410 1.00 95.06 83 ALA A CA 1
ATOM 609 C C . ALA A 1 83 ? -2.695 5.003 -23.526 1.00 95.06 83 ALA A C 1
ATOM 611 O O . ALA A 1 83 ? -1.744 5.644 -23.962 1.00 95.06 83 ALA A O 1
ATOM 612 N N . ASP A 1 84 ? -3.133 5.147 -22.271 1.00 94.88 84 ASP A N 1
ATOM 613 C CA . ASP A 1 84 ? -2.544 6.108 -21.329 1.00 94.88 84 ASP A CA 1
ATOM 614 C C . ASP A 1 84 ? -1.170 5.641 -20.814 1.00 94.88 84 ASP A C 1
ATOM 616 O O . ASP A 1 84 ? -0.437 6.412 -20.195 1.00 94.88 84 ASP A O 1
ATOM 620 N N . PHE A 1 85 ? -0.807 4.375 -21.055 1.00 97.12 85 PHE A N 1
ATOM 621 C CA . PHE A 1 85 ? 0.389 3.751 -20.495 1.00 97.12 85 PHE A CA 1
ATOM 622 C C . PHE A 1 85 ? 1.664 4.519 -20.833 1.00 97.12 85 PHE A C 1
ATOM 624 O O . PHE A 1 85 ? 2.416 4.837 -19.918 1.00 97.12 85 PHE A O 1
ATOM 631 N N . ASP A 1 86 ? 1.903 4.827 -22.109 1.00 94.88 86 ASP A N 1
ATOM 632 C CA . ASP A 1 86 ? 3.181 5.404 -22.539 1.00 94.88 86 ASP A CA 1
ATOM 633 C C . ASP A 1 86 ? 3.390 6.795 -21.898 1.00 94.88 86 ASP A C 1
ATOM 635 O O . ASP A 1 86 ? 4.451 7.077 -21.347 1.00 94.88 86 ASP A O 1
ATOM 639 N N . ALA A 1 87 ? 2.334 7.615 -21.824 1.00 95.25 87 ALA A N 1
ATOM 640 C CA . ALA A 1 87 ? 2.385 8.936 -21.191 1.00 95.25 87 ALA A CA 1
ATOM 641 C C . ALA A 1 87 ? 2.569 8.884 -19.661 1.00 95.25 87 ALA A C 1
ATOM 643 O O . ALA A 1 87 ? 3.188 9.775 -19.074 1.00 95.25 87 ALA A O 1
ATOM 644 N N . LEU A 1 88 ? 2.004 7.877 -18.989 1.00 96.12 88 LEU A N 1
ATOM 645 C CA . LEU A 1 88 ? 2.110 7.715 -17.535 1.00 96.12 88 LEU A CA 1
ATOM 646 C C . LEU A 1 88 ? 3.418 7.022 -17.117 1.00 96.12 88 LEU A C 1
ATOM 648 O O . LEU A 1 88 ? 3.966 7.332 -16.054 1.00 96.12 88 LEU A O 1
ATOM 652 N N . ALA A 1 89 ? 3.945 6.126 -17.955 1.00 94.25 89 ALA A N 1
ATOM 653 C CA . ALA A 1 89 ? 5.205 5.416 -17.743 1.00 94.25 89 ALA A CA 1
ATOM 654 C C . ALA A 1 89 ? 6.410 6.371 -17.680 1.00 94.25 89 ALA A C 1
ATOM 656 O O . ALA A 1 89 ? 7.341 6.137 -16.911 1.00 94.25 89 ALA A O 1
ATOM 657 N N . GLU A 1 90 ? 6.369 7.487 -18.405 1.00 92.62 90 GLU A N 1
ATOM 658 C CA . GLU A 1 90 ? 7.406 8.523 -18.322 1.00 92.62 90 GLU A CA 1
ATOM 659 C C . GLU A 1 90 ? 7.337 9.329 -17.014 1.00 92.62 90 GLU A C 1
ATOM 661 O O . GLU A 1 90 ? 8.353 9.812 -16.516 1.00 92.62 90 GLU A O 1
ATOM 666 N N . LYS A 1 91 ? 6.142 9.457 -16.423 1.00 94.19 91 LYS A N 1
ATOM 667 C CA . LYS A 1 91 ? 5.890 10.356 -15.286 1.00 94.19 91 LYS A CA 1
ATOM 668 C C . LYS A 1 91 ? 5.989 9.676 -13.929 1.00 94.19 91 LYS A C 1
ATOM 670 O O . LYS A 1 91 ? 6.438 10.308 -12.975 1.00 94.19 91 LYS A O 1
ATOM 675 N N . TYR A 1 92 ? 5.567 8.412 -13.804 1.00 95.19 92 TYR A N 1
ATOM 676 C CA . TYR A 1 92 ? 5.410 7.778 -12.486 1.00 95.19 92 TYR A CA 1
ATOM 677 C C . TYR A 1 92 ? 6.711 7.759 -11.676 1.00 95.19 92 TYR A C 1
ATOM 679 O O . TYR A 1 92 ? 6.677 7.941 -10.463 1.00 95.19 92 TYR A O 1
ATOM 687 N N . ALA A 1 93 ? 7.865 7.598 -12.329 1.00 93.25 93 ALA A N 1
ATOM 688 C CA . ALA A 1 93 ? 9.155 7.571 -11.648 1.00 93.25 93 ALA A CA 1
ATOM 689 C C . ALA A 1 93 ? 9.564 8.928 -11.050 1.00 93.25 93 ALA A C 1
ATOM 691 O O . ALA A 1 93 ? 10.323 8.950 -10.080 1.00 93.25 93 ALA A O 1
ATOM 692 N N . ALA A 1 94 ? 9.042 10.030 -11.599 1.00 94.56 94 ALA A N 1
ATOM 693 C CA . ALA A 1 94 ? 9.326 11.402 -11.183 1.00 94.56 94 ALA A CA 1
ATOM 694 C C . ALA A 1 94 ? 8.330 11.954 -10.144 1.00 94.56 94 ALA A C 1
ATOM 696 O O . ALA A 1 94 ? 8.490 13.086 -9.690 1.00 94.56 94 ALA A O 1
ATOM 697 N N . LEU A 1 95 ? 7.309 11.180 -9.754 1.00 95.88 95 LEU A N 1
ATOM 698 C CA . LEU A 1 95 ? 6.388 11.586 -8.692 1.00 95.88 95 LEU A CA 1
ATOM 699 C C . LEU A 1 95 ? 7.121 11.733 -7.350 1.00 95.88 95 LEU A C 1
ATOM 701 O O . LEU A 1 95 ? 8.149 11.101 -7.098 1.00 95.88 95 LEU A O 1
ATOM 705 N N . ASN A 1 96 ? 6.564 12.557 -6.462 1.00 95.81 96 ASN A N 1
ATOM 706 C CA . ASN A 1 96 ? 7.150 12.853 -5.157 1.00 95.81 96 ASN A CA 1
ATOM 707 C C . ASN A 1 96 ? 6.906 11.711 -4.150 1.00 95.81 96 ASN A C 1
ATOM 709 O O . ASN A 1 96 ? 6.130 11.856 -3.207 1.00 95.81 96 ASN A O 1
ATOM 713 N N . TRP A 1 97 ? 7.518 10.547 -4.389 1.00 96.75 97 TRP A N 1
ATOM 714 C CA . TRP A 1 97 ? 7.328 9.326 -3.601 1.00 96.75 97 TRP A CA 1
ATOM 715 C C . TRP A 1 97 ? 7.791 9.468 -2.156 1.00 96.75 97 TRP A C 1
ATOM 717 O O . TRP A 1 97 ? 8.896 9.934 -1.878 1.00 96.75 97 TRP A O 1
ATOM 727 N N . ARG A 1 98 ? 6.967 8.974 -1.231 1.00 95.94 98 ARG A N 1
ATOM 728 C CA . ARG A 1 98 ? 7.281 8.960 0.192 1.00 95.94 98 ARG A CA 1
ATOM 729 C C . ARG A 1 98 ? 8.323 7.893 0.501 1.00 95.94 98 ARG A C 1
ATOM 731 O O . ARG A 1 98 ? 8.065 6.700 0.365 1.00 95.94 98 ARG A O 1
ATOM 738 N N . ILE A 1 99 ? 9.493 8.319 0.962 1.00 95.94 99 ILE A N 1
ATOM 739 C CA . ILE A 1 99 ? 10.589 7.407 1.279 1.00 95.94 99 ILE A CA 1
ATOM 740 C C . ILE A 1 99 ? 10.285 6.623 2.561 1.00 95.94 99 ILE A C 1
ATOM 742 O O . ILE A 1 99 ? 9.887 7.187 3.582 1.00 95.94 99 ILE A O 1
ATOM 746 N N . VAL A 1 100 ? 10.505 5.312 2.499 1.00 94.50 100 VAL A N 1
ATOM 747 C CA . VAL A 1 100 ? 10.353 4.367 3.604 1.00 94.50 100 VAL A CA 1
ATOM 748 C C . VAL A 1 100 ? 11.732 3.960 4.106 1.00 94.50 100 VAL A C 1
ATOM 750 O O . VAL A 1 100 ? 12.550 3.418 3.361 1.00 94.50 100 VAL A O 1
ATOM 753 N N . SER A 1 101 ? 11.988 4.197 5.388 1.00 94.00 101 SER A N 1
ATOM 754 C CA . SER A 1 101 ? 13.216 3.764 6.054 1.00 94.00 101 SER A CA 1
ATOM 755 C C . SER A 1 101 ? 13.188 2.260 6.332 1.00 94.00 101 SER A C 1
ATOM 757 O O . SER A 1 101 ? 12.190 1.711 6.803 1.00 94.00 101 SER A O 1
ATOM 759 N N . LYS A 1 102 ? 14.301 1.587 6.056 1.00 90.31 102 LYS A N 1
ATOM 760 C CA . LYS A 1 102 ? 14.554 0.174 6.346 1.00 90.31 102 LYS A CA 1
ATOM 761 C C . LYS A 1 102 ? 15.653 0.054 7.414 1.00 90.31 102 LYS A C 1
ATOM 763 O O . LYS A 1 102 ? 16.393 1.014 7.652 1.00 90.31 102 LYS A O 1
ATOM 768 N N . PRO A 1 103 ? 15.768 -1.105 8.089 1.00 87.44 103 PRO A N 1
ATOM 769 C CA . PRO A 1 103 ? 16.850 -1.349 9.038 1.00 87.44 103 PRO A CA 1
ATOM 770 C C . PRO A 1 103 ? 18.228 -1.098 8.417 1.00 87.44 103 PRO A C 1
ATOM 772 O O . PRO A 1 103 ? 18.432 -1.316 7.224 1.00 87.44 103 PRO A O 1
ATOM 775 N N . GLY A 1 104 ? 19.177 -0.638 9.234 1.00 83.69 104 GLY A N 1
ATOM 776 C CA . GLY A 1 104 ? 20.521 -0.296 8.758 1.00 83.69 104 GLY A CA 1
ATOM 777 C C . GLY A 1 104 ? 20.607 1.042 8.015 1.00 83.69 104 GLY A C 1
ATOM 778 O O . GLY A 1 104 ? 21.577 1.271 7.305 1.00 83.69 104 GLY A O 1
ATOM 779 N N . GLY A 1 105 ? 19.603 1.918 8.154 1.00 84.44 105 GLY A N 1
ATOM 780 C CA . GLY A 1 105 ? 19.612 3.263 7.563 1.00 84.44 105 GLY A CA 1
ATOM 781 C C . GLY A 1 105 ? 19.336 3.299 6.058 1.00 84.44 105 GLY A C 1
ATOM 782 O O . GLY A 1 105 ? 19.370 4.373 5.462 1.00 84.44 105 GLY A O 1
ATOM 783 N N . ALA A 1 106 ? 19.037 2.151 5.444 1.00 88.00 106 ALA A N 1
ATOM 784 C CA . ALA A 1 106 ? 18.638 2.082 4.047 1.00 88.00 106 ALA A CA 1
ATOM 785 C C . ALA A 1 106 ? 17.269 2.742 3.834 1.00 88.00 106 ALA A C 1
ATOM 787 O O . ALA A 1 106 ? 16.411 2.758 4.719 1.00 88.00 106 ALA A O 1
ATOM 788 N N . THR A 1 107 ? 17.045 3.265 2.637 1.00 92.06 107 THR A N 1
ATOM 789 C CA . THR A 1 107 ? 15.795 3.914 2.249 1.00 92.06 107 THR A CA 1
ATOM 790 C C . THR A 1 107 ? 15.288 3.326 0.944 1.00 92.06 107 THR A C 1
ATOM 792 O O . THR A 1 107 ? 16.065 2.993 0.055 1.00 92.06 107 THR A O 1
ATOM 795 N N . VAL A 1 108 ? 13.973 3.166 0.836 1.00 94.81 108 VAL A N 1
ATOM 796 C CA . VAL A 1 108 ? 13.314 2.655 -0.370 1.00 94.81 108 VAL A CA 1
ATOM 797 C C . VAL A 1 108 ? 12.065 3.467 -0.684 1.00 94.81 108 VAL A C 1
ATOM 799 O O . VAL A 1 108 ? 11.534 4.174 0.171 1.00 94.81 108 VAL A O 1
ATOM 802 N N . LYS A 1 109 ? 11.576 3.351 -1.916 1.00 95.88 109 LYS A N 1
ATOM 803 C CA . LYS A 1 109 ? 10.249 3.845 -2.300 1.00 95.88 109 LYS A CA 1
ATOM 804 C C . LYS A 1 109 ? 9.137 2.975 -1.681 1.00 95.88 109 LYS A C 1
ATOM 806 O O . LYS A 1 109 ? 9.441 1.884 -1.192 1.00 95.88 109 LYS A O 1
ATOM 811 N N . PRO A 1 110 ? 7.877 3.439 -1.644 1.00 96.31 110 PRO A N 1
ATOM 812 C CA . PRO A 1 110 ? 6.782 2.631 -1.122 1.00 96.31 110 PRO A CA 1
ATOM 813 C C . PRO A 1 110 ? 6.423 1.513 -2.107 1.00 96.31 110 PRO A C 1
ATOM 815 O O . PRO A 1 110 ? 6.775 1.573 -3.286 1.00 96.31 110 PRO A O 1
ATOM 818 N N . ASP A 1 111 ? 5.695 0.509 -1.629 1.00 95.94 111 ASP A N 1
ATOM 819 C CA . ASP A 1 111 ? 5.355 -0.679 -2.419 1.00 95.94 111 ASP A CA 1
ATOM 820 C C . ASP A 1 111 ? 4.571 -0.327 -3.696 1.00 95.94 111 ASP A C 1
ATOM 822 O O . ASP A 1 111 ? 4.824 -0.915 -4.745 1.00 95.94 111 ASP A O 1
ATOM 826 N N . ASP A 1 112 ? 3.720 0.706 -3.657 1.00 96.31 112 ASP A N 1
ATOM 827 C CA . ASP A 1 112 ? 2.972 1.216 -4.816 1.00 96.31 112 ASP A CA 1
ATOM 828 C C . ASP A 1 112 ? 3.879 1.605 -5.997 1.00 96.31 112 ASP A C 1
ATOM 830 O O . ASP A 1 112 ? 3.563 1.325 -7.156 1.00 96.31 112 ASP A O 1
ATOM 834 N N . PHE A 1 113 ? 5.050 2.191 -5.719 1.00 97.62 113 PHE A N 1
ATOM 835 C CA . PHE A 1 113 ? 6.039 2.482 -6.759 1.00 97.62 113 PHE A CA 1
ATOM 836 C C . PHE A 1 113 ? 6.546 1.194 -7.411 1.00 97.62 113 PHE A C 1
ATOM 838 O O . PHE A 1 113 ? 6.681 1.126 -8.634 1.00 97.62 113 PHE A O 1
ATOM 845 N N . TYR A 1 114 ? 6.843 0.171 -6.606 1.00 97.88 114 TYR A N 1
ATOM 846 C CA . TYR A 1 114 ? 7.373 -1.089 -7.114 1.00 97.88 114 TYR A CA 1
ATOM 847 C C . TYR A 1 114 ? 6.313 -1.891 -7.867 1.00 97.88 114 TYR A C 1
ATOM 849 O O . TYR A 1 114 ? 6.642 -2.495 -8.883 1.00 97.88 114 TYR A O 1
ATOM 857 N N . ILE A 1 115 ? 5.042 -1.826 -7.459 1.00 97.50 115 ILE A N 1
ATOM 858 C CA . ILE A 1 115 ? 3.916 -2.396 -8.212 1.00 97.50 115 ILE A CA 1
ATOM 859 C C . ILE A 1 115 ? 3.851 -1.783 -9.618 1.00 97.50 115 ILE A C 1
ATOM 861 O O . ILE A 1 115 ? 3.812 -2.514 -10.612 1.00 97.50 115 ILE A O 1
ATOM 865 N N . LEU A 1 116 ? 3.907 -0.449 -9.722 1.00 97.94 116 LEU A N 1
ATOM 866 C CA . LEU A 1 116 ? 3.954 0.242 -11.015 1.00 97.94 116 LEU A CA 1
ATOM 867 C C . LEU A 1 116 ? 5.191 -0.150 -11.825 1.00 97.94 116 LEU A C 1
ATOM 869 O O . LEU A 1 116 ? 5.075 -0.450 -13.013 1.00 97.94 116 LEU A O 1
ATOM 873 N N . TYR A 1 117 ? 6.360 -0.212 -11.186 1.00 98.00 117 TYR A N 1
ATOM 874 C CA . TYR A 1 117 ? 7.588 -0.672 -11.829 1.00 98.00 117 TYR A CA 1
ATOM 875 C C . TYR A 1 117 ? 7.435 -2.091 -12.394 1.00 98.00 117 TYR A C 1
ATOM 877 O O . TYR A 1 117 ? 7.769 -2.320 -13.554 1.00 98.00 117 TYR A O 1
ATOM 885 N N . GLY A 1 118 ? 6.883 -3.029 -11.623 1.00 98.00 118 GLY A N 1
ATOM 886 C CA . GLY A 1 118 ? 6.680 -4.413 -12.046 1.00 98.00 118 GLY A CA 1
ATOM 887 C C . GLY A 1 118 ? 5.790 -4.520 -13.283 1.00 98.00 118 GLY A C 1
ATOM 888 O O . GLY A 1 118 ? 6.161 -5.181 -14.253 1.00 98.00 118 GLY A O 1
ATOM 889 N N . TYR A 1 119 ? 4.658 -3.808 -13.308 1.00 98.38 119 TYR A N 1
ATOM 890 C CA . TYR A 1 119 ? 3.803 -3.762 -14.498 1.00 98.38 119 TYR A CA 1
ATOM 891 C C . TYR A 1 119 ? 4.474 -3.080 -15.690 1.00 98.38 119 TYR A C 1
ATOM 893 O O . TYR A 1 119 ? 4.337 -3.556 -16.815 1.00 98.38 119 TYR A O 1
ATOM 901 N N . HIS A 1 120 ? 5.208 -1.990 -15.461 1.00 98.12 120 HIS A N 1
ATOM 902 C CA . HIS A 1 120 ? 5.955 -1.296 -16.507 1.00 98.12 120 HIS A CA 1
ATOM 903 C C . HIS A 1 120 ? 7.006 -2.215 -17.149 1.00 98.12 120 HIS A C 1
ATOM 905 O O . HIS A 1 120 ? 7.090 -2.299 -18.376 1.00 98.12 120 HIS A O 1
ATOM 911 N N . MET A 1 121 ? 7.756 -2.963 -16.339 1.00 97.94 121 MET A N 1
ATOM 912 C CA . MET A 1 121 ? 8.748 -3.923 -16.821 1.00 97.94 121 MET A CA 1
ATOM 913 C C . MET A 1 121 ? 8.094 -5.095 -17.552 1.00 97.94 121 MET A C 1
ATOM 915 O O . MET A 1 121 ? 8.512 -5.429 -18.655 1.00 97.94 121 MET A O 1
ATOM 919 N N . GLN A 1 122 ? 7.009 -5.652 -17.017 1.00 97.88 122 GLN A N 1
ATOM 920 C CA . GLN A 1 122 ? 6.273 -6.730 -17.677 1.00 97.88 122 GLN A CA 1
ATOM 921 C C . GLN A 1 122 ? 5.645 -6.287 -19.011 1.00 97.88 122 GLN A C 1
ATOM 923 O O . GLN A 1 122 ? 5.602 -7.052 -19.972 1.00 97.88 122 GLN A O 1
ATOM 928 N N . ALA A 1 123 ? 5.176 -5.040 -19.099 1.00 97.38 123 ALA A N 1
ATOM 929 C CA . ALA A 1 123 ? 4.597 -4.476 -20.315 1.00 97.38 123 ALA A CA 1
ATOM 930 C C . ALA A 1 123 ? 5.632 -4.205 -21.418 1.00 97.38 123 ALA A C 1
ATOM 932 O O . ALA A 1 123 ? 5.280 -4.247 -22.596 1.00 97.38 123 ALA A O 1
ATOM 933 N N . THR A 1 124 ? 6.879 -3.901 -21.049 1.00 97.06 124 THR A N 1
ATOM 934 C CA . THR A 1 124 ? 7.932 -3.477 -21.990 1.00 97.06 124 THR A CA 1
ATOM 935 C C . THR A 1 124 ? 8.942 -4.574 -22.301 1.00 97.06 124 THR A C 1
ATOM 937 O O . THR A 1 124 ? 9.402 -4.676 -23.434 1.00 97.06 124 THR A O 1
ATOM 940 N N . ARG A 1 125 ? 9.287 -5.397 -21.308 1.00 96.50 125 ARG A N 1
ATOM 941 C CA . ARG A 1 125 ? 10.320 -6.437 -21.395 1.00 96.50 125 ARG A CA 1
ATOM 942 C C . ARG A 1 125 ? 9.779 -7.858 -21.262 1.00 96.50 125 ARG A C 1
ATOM 944 O O . ARG A 1 125 ? 10.501 -8.790 -21.588 1.00 96.50 125 ARG A O 1
ATOM 951 N N . GLY A 1 126 ? 8.530 -8.032 -20.831 1.00 95.75 126 GLY A N 1
ATOM 952 C CA . GLY A 1 126 ? 7.973 -9.353 -20.547 1.00 95.75 126 GLY A CA 1
ATOM 953 C C . GLY A 1 126 ? 8.512 -9.926 -19.238 1.00 95.75 126 GLY A C 1
ATOM 954 O O . GLY A 1 126 ? 8.763 -9.178 -18.296 1.00 95.75 126 GLY A O 1
ATOM 955 N N . ASP A 1 127 ? 8.655 -11.247 -19.177 1.00 97.12 127 ASP A N 1
ATOM 956 C CA . ASP A 1 127 ? 8.996 -11.969 -17.952 1.00 97.12 127 ASP A CA 1
ATOM 957 C C . ASP A 1 127 ? 10.403 -11.645 -17.433 1.00 97.12 127 ASP A C 1
ATOM 959 O O . ASP A 1 127 ? 11.357 -11.499 -18.194 1.00 97.12 127 ASP A O 1
ATOM 963 N N . ASN A 1 128 ? 10.540 -11.587 -16.107 1.00 96.50 128 ASN A N 1
ATOM 964 C CA . ASN A 1 128 ? 11.843 -11.452 -15.469 1.00 96.50 128 ASN A CA 1
ATOM 965 C C . ASN A 1 128 ? 12.634 -12.774 -15.549 1.00 96.50 128 ASN A C 1
ATOM 967 O O . ASN A 1 128 ? 12.184 -13.821 -15.060 1.00 96.50 128 ASN A O 1
ATOM 971 N N . GLU A 1 129 ? 13.823 -12.700 -16.143 1.00 95.19 129 GLU A N 1
ATOM 972 C CA . GLU A 1 129 ? 14.799 -13.793 -16.254 1.00 95.19 129 GLU A CA 1
ATOM 973 C C . GLU A 1 129 ? 16.044 -13.564 -15.382 1.00 95.19 129 GLU A C 1
ATOM 975 O O . GLU A 1 129 ? 16.880 -14.453 -15.251 1.00 95.19 129 GLU A O 1
ATOM 980 N N . GLY A 1 130 ? 16.176 -12.377 -14.781 1.00 93.06 130 GLY A N 1
ATOM 981 C CA . GLY A 1 130 ? 17.330 -12.026 -13.961 1.00 93.06 130 GLY A CA 1
ATOM 982 C C . GLY A 1 130 ? 17.321 -12.712 -12.597 1.00 93.06 130 GLY A C 1
ATOM 983 O O . GLY A 1 130 ? 16.278 -13.120 -12.083 1.00 93.06 130 GLY A O 1
ATOM 984 N N . GLU A 1 131 ? 18.487 -12.772 -11.962 1.00 94.25 131 GLU A N 1
ATOM 985 C CA . GLU A 1 131 ? 18.619 -13.243 -10.583 1.00 94.25 131 GLU A CA 1
ATOM 986 C C . GLU A 1 131 ? 18.209 -12.164 -9.576 1.00 94.25 131 GLU A C 1
ATOM 988 O O . GLU A 1 131 ? 18.365 -10.963 -9.814 1.00 94.25 131 GLU A O 1
ATOM 993 N N . ARG A 1 132 ? 17.679 -12.595 -8.426 1.00 94.56 132 ARG A N 1
ATOM 994 C CA . ARG A 1 132 ? 17.280 -11.678 -7.357 1.00 94.56 132 ARG A CA 1
ATOM 995 C C . ARG A 1 132 ? 18.528 -11.060 -6.716 1.00 94.56 132 ARG A C 1
ATOM 997 O O . ARG A 1 132 ? 19.325 -11.804 -6.140 1.00 94.56 132 ARG A O 1
ATOM 1004 N N . PRO A 1 133 ? 18.693 -9.726 -6.738 1.00 92.38 133 PRO A N 1
ATOM 1005 C CA . PRO A 1 133 ? 19.885 -9.087 -6.196 1.00 92.38 133 PRO A CA 1
ATOM 1006 C C . PRO A 1 133 ? 19.966 -9.287 -4.680 1.00 92.38 133 PRO A C 1
ATOM 1008 O O . PRO A 1 133 ? 18.968 -9.201 -3.963 1.00 92.38 133 PRO A O 1
ATOM 1011 N N . MET A 1 134 ? 21.167 -9.577 -4.175 1.00 88.94 134 MET A N 1
ATOM 1012 C CA . MET A 1 134 ? 21.381 -9.844 -2.750 1.00 88.94 134 MET A CA 1
ATOM 1013 C C . MET A 1 134 ? 22.107 -8.694 -2.039 1.00 88.94 134 MET A C 1
ATOM 1015 O O . MET A 1 134 ? 21.719 -8.342 -0.920 1.00 88.94 134 MET A O 1
ATOM 1019 N N . TRP A 1 135 ? 23.096 -8.094 -2.701 1.00 88.31 135 TRP A N 1
ATOM 1020 C CA . TRP A 1 135 ? 24.016 -7.099 -2.150 1.00 88.31 135 TRP A CA 1
ATOM 1021 C C . TRP A 1 135 ? 24.036 -5.847 -3.020 1.00 88.31 135 TRP A C 1
ATOM 1023 O O . TRP A 1 135 ? 24.034 -5.956 -4.244 1.00 88.31 135 TRP A O 1
ATOM 1033 N N . ALA A 1 136 ? 24.067 -4.674 -2.390 1.00 85.94 136 ALA A N 1
ATOM 1034 C CA . ALA A 1 136 ? 24.210 -3.416 -3.108 1.00 85.94 136 ALA A CA 1
ATOM 1035 C C . ALA A 1 136 ? 25.673 -3.209 -3.525 1.00 85.94 136 ALA A C 1
ATOM 1037 O O . ALA A 1 136 ? 26.594 -3.671 -2.851 1.00 85.94 136 ALA A O 1
ATOM 1038 N N . GLU A 1 137 ? 25.894 -2.456 -4.603 1.00 80.06 137 GLU A N 1
ATOM 1039 C CA . GLU A 1 137 ? 27.232 -2.192 -5.159 1.00 80.06 137 GLU A CA 1
ATOM 1040 C C . GLU A 1 137 ? 28.188 -1.543 -4.140 1.00 80.06 137 GLU A C 1
ATOM 1042 O O . GLU A 1 137 ? 29.384 -1.815 -4.124 1.00 80.06 137 GLU A O 1
ATOM 1047 N N . LYS A 1 138 ? 27.647 -0.729 -3.227 1.00 78.19 138 LYS A N 1
ATOM 1048 C CA . LYS A 1 138 ? 28.397 -0.050 -2.155 1.00 78.19 138 LYS A CA 1
ATOM 1049 C C . LYS A 1 138 ? 28.468 -0.856 -0.848 1.00 78.19 138 LYS A C 1
ATOM 1051 O O . LYS A 1 138 ? 28.868 -0.315 0.180 1.00 78.19 138 LYS A O 1
ATOM 1056 N N . GLY A 1 139 ? 28.076 -2.130 -0.882 1.00 81.44 139 GLY A N 1
ATOM 1057 C CA . GLY A 1 139 ? 27.937 -2.997 0.287 1.00 81.44 139 GLY A CA 1
ATOM 1058 C C . GLY A 1 139 ? 26.573 -2.875 0.979 1.00 81.44 139 GLY A C 1
ATOM 1059 O O . GLY A 1 139 ? 25.813 -1.936 0.751 1.00 81.44 139 GLY A O 1
ATOM 1060 N N . GLY A 1 140 ? 26.253 -3.849 1.837 1.00 85.69 140 GLY A N 1
ATOM 1061 C CA . GLY A 1 140 ? 24.955 -3.947 2.518 1.00 85.69 140 GLY A CA 1
ATOM 1062 C C . GLY A 1 140 ? 23.862 -4.634 1.687 1.00 85.69 140 GLY A C 1
ATOM 1063 O O . GLY A 1 140 ? 24.069 -5.009 0.534 1.00 85.69 140 GLY A O 1
ATOM 1064 N N . LEU A 1 141 ? 22.694 -4.850 2.299 1.00 90.25 141 LEU A N 1
ATOM 1065 C CA . LEU A 1 141 ? 21.559 -5.512 1.647 1.00 90.25 141 LEU A CA 1
ATOM 1066 C C . LEU A 1 141 ? 20.902 -4.586 0.615 1.00 90.25 141 LEU A C 1
ATOM 1068 O O . LEU A 1 141 ? 20.526 -3.460 0.941 1.00 90.25 141 LEU A O 1
ATOM 1072 N N . ASP A 1 142 ? 20.698 -5.086 -0.605 1.00 92.50 142 ASP A N 1
ATOM 1073 C CA . ASP A 1 142 ? 20.022 -4.333 -1.667 1.00 92.50 142 ASP A CA 1
ATOM 1074 C C . ASP A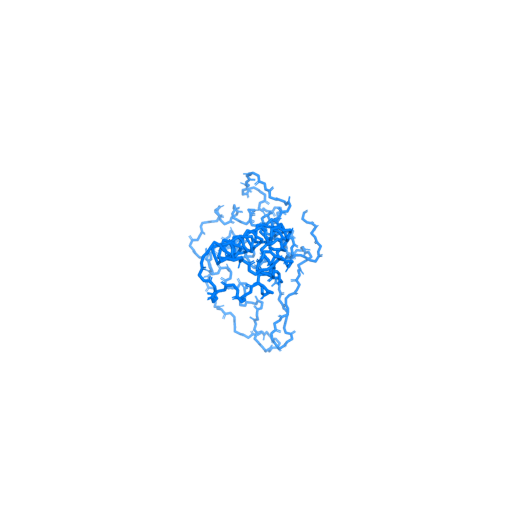 1 142 ? 18.493 -4.400 -1.533 1.00 92.50 142 ASP A C 1
ATOM 1076 O O . ASP A 1 142 ? 17.826 -5.231 -2.147 1.00 92.50 142 ASP A O 1
ATOM 1080 N N . PHE A 1 143 ? 17.915 -3.546 -0.687 1.00 93.12 143 PHE A N 1
ATOM 1081 C CA . PHE A 1 143 ? 16.462 -3.508 -0.500 1.00 93.12 143 PHE A CA 1
ATOM 1082 C C . PHE A 1 143 ? 15.711 -2.996 -1.737 1.00 93.12 143 PHE A C 1
ATOM 1084 O O . PHE A 1 143 ? 14.623 -3.493 -2.026 1.00 93.12 143 PHE A O 1
ATOM 1091 N N . GLU A 1 144 ? 16.263 -2.018 -2.462 1.00 93.06 144 GLU A N 1
ATOM 1092 C CA . GLU A 1 144 ? 15.607 -1.437 -3.639 1.00 93.06 144 GLU A CA 1
ATOM 1093 C C . GLU A 1 144 ? 15.630 -2.405 -4.823 1.00 93.06 144 GLU A C 1
ATOM 1095 O O . GLU A 1 144 ? 14.586 -2.649 -5.432 1.00 93.06 144 GLU A O 1
ATOM 1100 N N . GLY A 1 145 ? 16.786 -2.995 -5.134 1.00 94.75 145 GLY A N 1
ATOM 1101 C CA . GLY A 1 145 ? 16.898 -3.979 -6.204 1.00 94.75 145 GLY A CA 1
ATOM 1102 C C . GLY A 1 145 ? 16.036 -5.206 -5.932 1.00 94.75 145 GLY A C 1
ATOM 1103 O O . GLY A 1 145 ? 15.354 -5.681 -6.839 1.00 94.75 145 GLY A O 1
ATOM 1104 N N . ARG A 1 146 ? 15.979 -5.677 -4.676 1.00 95.19 146 ARG A N 1
ATOM 1105 C CA . ARG A 1 146 ? 15.079 -6.777 -4.292 1.00 95.19 146 ARG A CA 1
ATOM 1106 C C . ARG A 1 146 ? 13.625 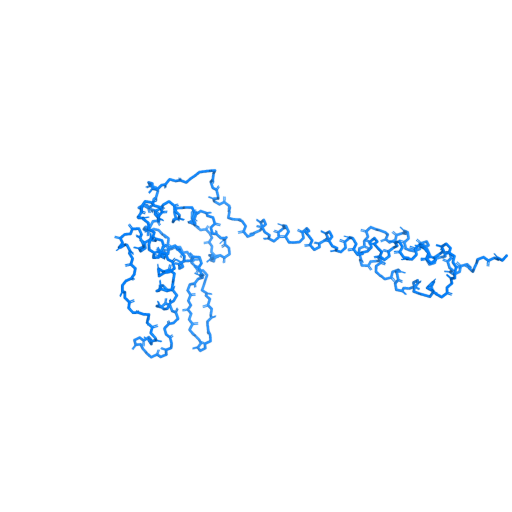-6.409 -4.518 1.00 95.19 146 ARG A C 1
ATOM 1108 O O . ARG A 1 146 ? 12.925 -7.185 -5.146 1.00 95.19 146 ARG A O 1
ATOM 1115 N N . ALA A 1 147 ? 13.188 -5.234 -4.070 1.00 96.19 147 ALA A N 1
ATOM 1116 C CA . ALA A 1 147 ? 11.800 -4.810 -4.233 1.00 96.19 147 ALA A CA 1
ATOM 1117 C C . ALA A 1 147 ? 11.401 -4.672 -5.714 1.00 96.19 147 ALA A C 1
ATOM 1119 O O . ALA A 1 147 ? 10.324 -5.116 -6.108 1.00 96.19 147 ALA A O 1
ATOM 1120 N N . ARG A 1 148 ? 12.289 -4.128 -6.557 1.00 96.62 148 ARG A N 1
ATOM 1121 C CA . ARG A 1 148 ? 12.098 -4.069 -8.018 1.00 96.62 148 ARG A CA 1
ATOM 1122 C C . ARG A 1 148 ? 11.999 -5.459 -8.639 1.00 96.62 148 ARG A C 1
ATOM 1124 O O . ARG A 1 148 ? 11.100 -5.704 -9.441 1.00 96.62 148 ARG A O 1
ATOM 1131 N N . TRP A 1 149 ? 12.919 -6.349 -8.274 1.00 97.56 149 TRP A N 1
ATOM 1132 C CA . TRP A 1 149 ? 12.944 -7.719 -8.776 1.00 97.56 149 TRP A CA 1
ATOM 1133 C C . TRP A 1 149 ? 11.699 -8.490 -8.338 1.00 97.56 149 TRP A C 1
ATOM 1135 O O . TRP A 1 149 ? 11.052 -9.113 -9.171 1.00 97.56 149 TRP A O 1
ATOM 1145 N N . ASP A 1 150 ? 11.330 -8.399 -7.059 1.00 97.31 150 ASP A N 1
ATOM 1146 C CA . ASP A 1 150 ? 10.171 -9.076 -6.477 1.00 97.31 150 ASP A CA 1
ATOM 1147 C C . ASP A 1 150 ? 8.885 -8.628 -7.180 1.00 97.31 150 ASP A C 1
ATOM 1149 O O . ASP A 1 150 ? 8.115 -9.466 -7.650 1.00 97.31 150 ASP A O 1
ATOM 1153 N N . ALA A 1 151 ? 8.689 -7.314 -7.335 1.00 97.56 151 ALA A N 1
ATOM 1154 C CA . ALA A 1 151 ? 7.497 -6.772 -7.975 1.00 97.56 151 ALA A CA 1
ATOM 1155 C C . ALA A 1 151 ? 7.403 -7.106 -9.471 1.00 97.56 151 ALA A C 1
ATOM 1157 O O . ALA A 1 151 ? 6.302 -7.298 -9.983 1.00 97.56 151 ALA A O 1
ATOM 1158 N N . TRP A 1 152 ? 8.530 -7.196 -10.188 1.00 98.06 152 TRP A N 1
ATOM 1159 C CA . TRP A 1 152 ? 8.532 -7.645 -11.583 1.00 98.06 152 TRP A CA 1
ATOM 1160 C C . TRP A 1 152 ? 8.260 -9.153 -11.684 1.00 98.06 152 TRP A C 1
ATOM 1162 O O . TRP A 1 152 ? 7.383 -9.573 -12.438 1.00 98.06 152 TRP A O 1
ATOM 1172 N N . THR A 1 153 ? 8.937 -9.972 -10.876 1.00 97.62 153 THR A N 1
ATOM 1173 C CA . THR A 1 153 ? 8.776 -11.434 -10.872 1.00 97.62 153 THR A CA 1
ATOM 1174 C C . THR A 1 153 ? 7.362 -11.871 -10.487 1.00 97.62 153 THR A C 1
ATOM 1176 O O . THR A 1 153 ? 6.854 -12.837 -11.051 1.00 97.62 153 THR A O 1
ATOM 1179 N N . GLU A 1 154 ? 6.679 -11.148 -9.597 1.00 97.19 154 GLU A N 1
ATOM 1180 C CA . GLU A 1 154 ? 5.277 -11.419 -9.245 1.00 97.19 154 GLU A CA 1
ATOM 1181 C C . GLU A 1 154 ? 4.331 -11.350 -10.464 1.00 97.19 154 GLU A C 1
ATOM 1183 O O . GLU A 1 154 ? 3.259 -11.953 -10.467 1.00 97.19 154 GLU A O 1
ATOM 1188 N N . ARG A 1 155 ? 4.719 -10.637 -11.530 1.00 96.75 155 ARG A N 1
ATOM 1189 C CA . ARG A 1 155 ? 3.916 -10.463 -12.754 1.00 96.75 155 ARG A CA 1
ATOM 1190 C C . ARG A 1 155 ? 4.306 -11.409 -13.884 1.00 96.75 155 ARG A C 1
ATOM 1192 O O . ARG A 1 155 ? 3.770 -11.277 -14.985 1.00 96.75 155 ARG A O 1
ATOM 1199 N N . LYS A 1 156 ? 5.180 -12.379 -13.614 1.00 95.75 156 LYS A N 1
ATOM 1200 C CA . LYS A 1 156 ? 5.619 -13.379 -14.589 1.00 95.75 156 LYS A CA 1
ATOM 1201 C C . LYS A 1 156 ? 4.431 -14.135 -15.199 1.00 95.75 156 LYS A C 1
ATOM 1203 O O . LYS A 1 156 ? 3.484 -14.504 -14.507 1.00 95.75 156 LYS A O 1
ATOM 1208 N N . GLY A 1 157 ? 4.472 -14.352 -16.510 1.00 96.06 157 GLY A N 1
ATOM 1209 C CA . GLY A 1 157 ? 3.405 -14.969 -17.298 1.00 96.06 157 GLY A CA 1
ATOM 1210 C C . GLY A 1 157 ? 2.285 -14.008 -17.718 1.00 96.06 157 GLY A C 1
ATOM 1211 O O . GLY A 1 157 ? 1.358 -14.408 -18.429 1.00 96.06 157 GLY A O 1
ATOM 1212 N N . MET A 1 158 ? 2.333 -12.732 -17.319 1.00 96.81 158 MET A N 1
ATOM 1213 C CA . MET A 1 158 ? 1.328 -11.746 -17.712 1.00 96.81 158 MET A CA 1
ATOM 1214 C C . MET A 1 158 ? 1.599 -11.192 -19.115 1.00 96.81 158 MET A C 1
ATOM 1216 O O . MET A 1 158 ? 2.696 -10.739 -19.429 1.00 96.81 158 MET A O 1
ATOM 1220 N N . LYS A 1 159 ? 0.562 -11.157 -19.961 1.00 96.69 159 LYS A N 1
ATOM 1221 C CA . LYS A 1 159 ? 0.668 -10.598 -21.317 1.00 96.69 159 LYS A CA 1
ATOM 1222 C C . LYS A 1 159 ? 0.852 -9.069 -21.295 1.00 96.69 159 LYS A C 1
ATOM 1224 O O . LYS A 1 159 ? 0.155 -8.405 -20.518 1.00 96.69 159 LYS A O 1
ATOM 1229 N N . PRO A 1 160 ? 1.647 -8.488 -22.216 1.00 95.12 160 PRO A N 1
ATOM 1230 C CA . PRO A 1 160 ? 1.922 -7.049 -22.237 1.00 95.12 160 PRO A CA 1
ATOM 1231 C C . PRO A 1 160 ? 0.684 -6.131 -22.247 1.00 95.12 160 PRO A C 1
ATOM 1233 O O . PRO A 1 160 ? 0.654 -5.192 -21.453 1.00 95.12 160 PRO A O 1
ATOM 1236 N N . PRO A 1 161 ? -0.389 -6.390 -23.031 1.00 95.69 161 PRO A N 1
ATOM 1237 C CA . PRO A 1 161 ? -1.574 -5.523 -23.020 1.00 95.69 161 PRO A CA 1
ATOM 1238 C C . PRO A 1 161 ? -2.273 -5.477 -21.656 1.00 95.69 161 PRO A C 1
ATOM 1240 O O . PRO A 1 161 ? -2.755 -4.429 -21.229 1.00 95.69 161 PRO A O 1
ATOM 1243 N N . ARG A 1 162 ? -2.288 -6.610 -20.940 1.00 96.38 162 ARG A N 1
ATOM 1244 C CA . ARG A 1 162 ? -2.861 -6.692 -19.593 1.00 96.38 162 ARG A CA 1
ATOM 1245 C C . ARG A 1 162 ? -1.992 -5.945 -18.583 1.00 96.38 162 ARG A C 1
ATOM 1247 O O . ARG A 1 162 ? -2.541 -5.249 -17.736 1.00 96.38 162 ARG A O 1
ATOM 1254 N N . ALA A 1 163 ? -0.669 -6.049 -18.702 1.00 97.69 163 ALA A N 1
ATOM 1255 C CA . ALA A 1 163 ? 0.263 -5.304 -17.861 1.00 97.69 163 ALA A CA 1
ATOM 1256 C C . ALA A 1 163 ? 0.117 -3.783 -18.055 1.00 97.69 163 ALA A C 1
ATOM 1258 O O . ALA A 1 163 ? 0.027 -3.063 -17.066 1.00 97.69 163 ALA A O 1
ATOM 1259 N N . LYS A 1 164 ? -0.024 -3.301 -19.302 1.00 97.94 164 LYS A N 1
ATOM 1260 C CA . LYS A 1 164 ? -0.295 -1.879 -19.592 1.00 97.94 164 LYS A CA 1
ATOM 1261 C C . LYS A 1 164 ? -1.589 -1.390 -18.939 1.00 97.94 164 LYS A C 1
ATOM 1263 O O . LYS A 1 164 ? -1.596 -0.357 -18.280 1.00 97.94 164 LYS A O 1
ATOM 1268 N N . MET A 1 165 ? -2.678 -2.143 -19.088 1.00 97.25 165 MET A N 1
ATOM 1269 C CA . MET A 1 165 ? -3.969 -1.788 -18.489 1.00 97.25 165 MET A CA 1
ATOM 1270 C C . MET A 1 165 ? -3.893 -1.735 -16.955 1.00 97.25 165 MET A C 1
ATOM 1272 O O . MET A 1 165 ? -4.359 -0.772 -16.351 1.00 97.25 165 MET A O 1
ATOM 1276 N N . LEU A 1 166 ? -3.274 -2.740 -16.326 1.00 97.31 166 LEU A N 1
ATOM 1277 C CA . LEU A 1 166 ? -3.132 -2.788 -14.869 1.00 97.31 166 LEU A CA 1
ATOM 1278 C C . LEU A 1 166 ? -2.185 -1.706 -14.342 1.00 97.31 166 LEU A C 1
ATOM 1280 O O . LEU A 1 166 ? -2.436 -1.178 -13.262 1.00 97.31 166 LEU A O 1
ATOM 1284 N N . PHE A 1 167 ? -1.150 -1.331 -15.098 1.00 98.00 167 PHE A N 1
ATOM 1285 C CA . PHE A 1 167 ? -0.312 -0.176 -14.779 1.00 98.00 167 PHE A CA 1
ATOM 1286 C C . PHE A 1 167 ? -1.146 1.104 -14.702 1.00 98.00 167 PHE A C 1
ATOM 1288 O O . PHE A 1 167 ? -1.102 1.800 -13.692 1.00 98.00 167 PHE A O 1
ATOM 1295 N N . VAL A 1 168 ? -1.939 1.389 -15.741 1.00 97.50 168 VAL A N 1
ATOM 1296 C CA . VAL A 1 168 ? -2.782 2.594 -15.803 1.00 97.50 168 VAL A CA 1
ATOM 1297 C C . VAL A 1 168 ? -3.787 2.604 -14.655 1.00 97.50 168 VAL A C 1
ATOM 1299 O O . VAL A 1 168 ? -3.924 3.612 -13.968 1.00 97.50 168 VAL A O 1
ATOM 1302 N N . GLN A 1 169 ? -4.433 1.468 -14.390 1.00 96.75 169 GLN A N 1
ATOM 1303 C CA . GLN A 1 169 ? -5.331 1.323 -13.249 1.00 96.75 169 GLN A CA 1
ATOM 1304 C C . GLN A 1 169 ? -4.621 1.630 -11.922 1.00 96.75 169 GLN A C 1
ATOM 1306 O O . GLN A 1 169 ? -5.066 2.491 -11.167 1.00 96.75 169 GLN A O 1
ATOM 1311 N N . ASN A 1 170 ? -3.485 0.979 -11.654 1.00 96.38 170 ASN A N 1
ATOM 1312 C CA . ASN A 1 170 ? -2.759 1.156 -10.395 1.00 96.38 170 ASN A CA 1
ATOM 1313 C C . ASN A 1 170 ? -2.224 2.583 -10.240 1.00 96.38 170 ASN A C 1
ATOM 1315 O O . ASN A 1 170 ? -2.219 3.099 -9.129 1.00 96.38 170 ASN A O 1
ATOM 1319 N N . TYR A 1 171 ? -1.838 3.251 -11.332 1.00 96.62 171 TYR A N 1
ATOM 1320 C CA . TYR A 1 171 ? -1.367 4.637 -11.300 1.00 96.62 171 TYR A CA 1
ATOM 1321 C C . TYR A 1 171 ? -2.429 5.580 -10.721 1.00 96.62 171 TYR A C 1
ATOM 1323 O O . TYR A 1 171 ? -2.128 6.457 -9.908 1.00 96.62 171 TYR A O 1
ATOM 1331 N N . TYR A 1 172 ? -3.681 5.374 -11.123 1.00 95.19 172 TYR A N 1
ATOM 1332 C CA . TYR A 1 172 ? -4.815 6.169 -10.671 1.00 95.19 172 TYR A CA 1
ATOM 1333 C C . TYR A 1 172 ? -5.369 5.718 -9.319 1.00 95.19 172 TYR A C 1
ATOM 1335 O O . TYR A 1 172 ? -5.894 6.548 -8.583 1.00 95.19 172 TYR A O 1
ATOM 1343 N N . GLU A 1 173 ? -5.256 4.436 -8.973 1.00 94.38 173 GLU A N 1
ATOM 1344 C CA . GLU A 1 173 ? -5.842 3.874 -7.750 1.00 94.38 173 GLU A CA 1
ATOM 1345 C C . GLU A 1 173 ? -4.921 3.922 -6.524 1.00 94.38 173 GLU A C 1
ATOM 1347 O O . GLU A 1 173 ? -5.436 3.884 -5.405 1.00 94.38 173 GLU A O 1
ATOM 1352 N N . PHE A 1 174 ? -3.595 4.037 -6.688 1.00 94.31 174 PHE A N 1
ATOM 1353 C CA . PHE A 1 174 ? -2.685 3.984 -5.541 1.00 94.31 174 PHE A CA 1
ATOM 1354 C C . PHE A 1 174 ? -2.941 5.138 -4.551 1.00 94.31 174 PHE A C 1
ATOM 1356 O O . PHE A 1 174 ? -3.235 6.271 -4.969 1.00 94.31 174 PHE A O 1
ATOM 1363 N N . PRO A 1 175 ? -2.813 4.880 -3.237 1.00 92.88 175 PRO A N 1
ATOM 1364 C CA . PRO A 1 175 ? -3.272 5.794 -2.205 1.00 92.88 175 PRO A CA 1
ATOM 1365 C C . PRO A 1 175 ? -2.420 7.075 -2.172 1.00 92.88 175 PRO A C 1
ATOM 1367 O O . PRO A 1 175 ? -1.199 7.014 -2.338 1.00 92.88 175 PRO A O 1
ATOM 1370 N N . PRO A 1 176 ? -3.007 8.248 -1.872 1.00 91.31 176 PRO A N 1
ATOM 1371 C CA . PRO A 1 176 ? -2.275 9.519 -1.875 1.00 91.31 176 PRO A CA 1
ATOM 1372 C C . PRO A 1 176 ? -1.120 9.540 -0.858 1.00 91.31 176 PRO A C 1
ATOM 1374 O O . PRO A 1 176 ? -0.117 10.215 -1.071 1.00 91.31 176 PRO A O 1
ATOM 1377 N N . LYS A 1 177 ? -1.204 8.732 0.212 1.00 92.19 177 LYS A N 1
ATOM 1378 C CA . LYS A 1 177 ? -0.143 8.572 1.226 1.00 92.19 177 LYS A CA 1
ATOM 1379 C C . LYS A 1 177 ? 1.172 7.996 0.688 1.00 92.19 177 LYS A C 1
ATOM 1381 O O . LYS A 1 177 ? 2.190 8.089 1.377 1.00 92.19 177 LYS A O 1
ATOM 1386 N N . ALA A 1 178 ? 1.153 7.391 -0.502 1.00 93.81 178 ALA A N 1
ATOM 1387 C CA . ALA A 1 178 ? 2.354 6.911 -1.176 1.00 93.81 178 ALA A CA 1
ATOM 1388 C C . ALA A 1 178 ? 3.253 8.067 -1.654 1.00 93.81 178 ALA A C 1
ATOM 1390 O O . ALA A 1 178 ? 4.438 7.859 -1.916 1.00 93.81 178 ALA A O 1
ATOM 1391 N N . LEU A 1 179 ? 2.722 9.291 -1.733 1.00 95.19 179 LEU A N 1
ATOM 1392 C CA . LEU A 1 179 ? 3.457 10.494 -2.109 1.00 95.19 179 LEU A CA 1
ATOM 1393 C C . LEU A 1 179 ? 3.582 11.448 -0.910 1.00 95.19 179 LEU A C 1
ATOM 1395 O O . LEU A 1 179 ? 2.723 11.486 -0.030 1.00 95.19 179 LEU A O 1
ATOM 1399 N N . TYR A 1 180 ? 4.648 12.249 -0.869 1.00 93.38 180 TYR A N 1
ATOM 1400 C CA . TYR A 1 180 ? 4.724 13.415 0.022 1.00 93.38 180 TYR A CA 1
ATOM 1401 C C . TYR A 1 180 ? 3.737 14.506 -0.404 1.00 93.38 180 TYR A C 1
ATOM 1403 O O . TYR A 1 180 ? 3.210 15.241 0.428 1.00 93.38 180 TYR A O 1
ATOM 1411 N N . THR A 1 181 ? 3.503 14.630 -1.709 1.00 92.06 181 THR A N 1
ATOM 1412 C CA . THR A 1 181 ? 2.538 15.557 -2.302 1.00 92.06 181 THR A CA 1
ATOM 1413 C C . THR A 1 181 ? 1.993 14.914 -3.566 1.00 92.06 181 THR A C 1
ATOM 1415 O O . THR A 1 181 ? 2.773 14.470 -4.411 1.00 92.06 181 THR A O 1
ATOM 1418 N N . ASP A 1 182 ? 0.669 14.835 -3.679 1.00 89.38 182 ASP A N 1
ATOM 1419 C CA . ASP A 1 182 ? 0.018 14.240 -4.842 1.00 89.38 182 ASP A CA 1
ATOM 1420 C C . ASP A 1 182 ? -0.008 15.247 -5.999 1.00 89.38 182 ASP A C 1
ATOM 1422 O O . ASP A 1 182 ? -0.765 16.214 -5.973 1.00 89.38 182 ASP A O 1
ATOM 1426 N N . GLY A 1 183 ? 0.888 15.046 -6.967 1.00 84.00 183 GLY A N 1
ATOM 1427 C CA . GLY A 1 183 ? 1.017 15.859 -8.182 1.00 84.00 183 GLY A CA 1
ATOM 1428 C C . GLY A 1 183 ? 0.705 15.086 -9.463 1.00 84.00 183 GLY A C 1
ATOM 1429 O O . GLY A 1 183 ? 1.231 15.441 -10.517 1.00 84.00 183 GLY A O 1
ATOM 1430 N N . ARG A 1 184 ? -0.046 13.985 -9.345 1.00 87.19 184 ARG A N 1
ATOM 1431 C CA . ARG A 1 184 ? -0.540 13.205 -10.486 1.00 87.19 184 ARG A CA 1
ATOM 1432 C C . ARG A 1 184 ? -1.597 13.953 -11.289 1.00 87.19 184 ARG A C 1
ATOM 1434 O O . ARG A 1 184 ? -2.313 14.784 -10.687 1.00 87.19 184 ARG A O 1
#

pLDDT: mean 89.33, std 9.04, range [41.88, 98.38]

Sequence (184 aa):
MTVPEDAQAAVAGIVEASNDTETLAAAIEAASFLDATPGENRQKLRAARTKLRKLKAEEVAKKALMASSADRSPHIKESYSAADFDALAEKYAALNWRIVSKPGGATVKPDDFYILYGYHMQATRGDNEGERPMWAEKGGLDFEGRARWDAWTERKGMKPPRAKMLFVQNYYEFPPKALYTDGR

Radius of gyration: 27.81 Å; chains: 1; bounding box: 68×31×73 Å